Protein AF-A0A919ZVJ9-F1 (afdb_monomer_lite)

Secondary structure (DSSP, 8-state):
-EE-S-HHHHHHHHHHHHHHT--EEE----HHHHHHHHH---SS-EE---SHHHHHHHHHHHHGGGSS--SEEEEEEEEEESS--STT---BSS-HHHHHHHHHSPEEEEETTEEEEE-TT-S-EEEEETTEEEEEEE-SSTTTTHHHHHTTT-SEEEEEEEEETTHHHHHHIIIIIT-GGG-HHHHHHHHHHHSPB-S-EEEEE-

pLDDT: mean 91.32, std 4.92, range [70.81, 97.88]

Sequence (206 aa):
MISAGPYAVNKTIAKVAADTGIGYFDLTEDVATTEYVKTLKSTSALIPQCGLAQGDQYMRSTLMKEFDEVDEVLMRVGALPKYTTNEMSYYLSWSTNGLINEYCNPADVIYEGEKAKVMPLEGMEKLIIEGKSYEAFNTSGGCATMCDTYEGKVQNLTYKTSSLSWSSGSHEFLFNDLHLKKNREVLENLFDKEVPRTMNDVVIFL

Radius of gyration: 17.56 Å; chains: 1; bounding box: 48×35×51 Å

Foldseek 3Di:
DEDEDALVCLLVVLQVCQVVQHEYEYQDLDLVSVVSSVVGHHVYHHYYNCHDLSVVLVVQVVVCVVDPAAAEAEKEKEWAAPDDDDLLNDFDADAQLSVLQFQLDWAWKAAQLAIDTDHHLPPWDWDADPNFIKIWTATHSSNRCVNVVCRNRYNIYGYTYIYHPSNSVVSCCVCPVVVCSVVSVVSNVCNVVPGHHDPRIDMDID

Structure (mmCIF, N/CA/C/O backbone):
data_AF-A0A919ZVJ9-F1
#
_entry.id   AF-A0A919ZVJ9-F1
#
loop_
_atom_site.group_PDB
_atom_site.id
_atom_site.type_symbol
_atom_site.label_atom_id
_atom_site.label_alt_id
_atom_site.label_comp_id
_atom_site.label_asym_id
_atom_site.label_entity_id
_atom_site.label_seq_id
_atom_site.pdbx_PDB_ins_code
_atom_site.Cartn_x
_atom_site.Cartn_y
_atom_site.Cartn_z
_atom_site.occupancy
_atom_site.B_iso_or_equiv
_atom_site.auth_seq_id
_atom_site.auth_comp_id
_atom_site.auth_asym_id
_atom_site.auth_atom_id
_atom_site.pdbx_PDB_model_num
ATOM 1 N N . MET A 1 1 ? -5.415 17.481 14.527 1.00 89.19 1 MET A N 1
ATOM 2 C CA . MET A 1 1 ? -3.965 17.365 14.291 1.00 89.19 1 MET A CA 1
ATOM 3 C C . MET A 1 1 ? -3.771 16.490 13.072 1.00 89.19 1 MET A C 1
ATOM 5 O O . MET A 1 1 ? -4.371 15.426 13.028 1.00 89.19 1 MET A O 1
ATOM 9 N N . ILE A 1 2 ? -3.011 16.962 12.085 1.00 92.19 2 ILE A N 1
ATOM 10 C CA . ILE A 1 2 ? -2.705 16.204 10.867 1.00 92.19 2 ILE A CA 1
ATOM 11 C C . ILE A 1 2 ? -1.206 15.906 10.889 1.00 92.19 2 ILE A C 1
ATOM 13 O O . ILE A 1 2 ? -0.412 16.844 10.962 1.00 92.19 2 ILE A O 1
ATOM 17 N N . SER A 1 3 ? -0.828 14.628 10.863 1.00 91.81 3 SER A N 1
ATOM 18 C CA . SER A 1 3 ? 0.566 14.196 10.767 1.00 91.81 3 SER A CA 1
ATOM 19 C C . SER A 1 3 ? 0.897 13.794 9.334 1.00 91.81 3 SER A C 1
ATOM 21 O O . SER A 1 3 ? 0.452 12.755 8.850 1.00 91.81 3 SER A O 1
ATOM 23 N N . ALA A 1 4 ? 1.689 14.628 8.664 1.00 90.00 4 ALA A N 1
ATOM 24 C CA . ALA A 1 4 ? 2.209 14.385 7.315 1.00 90.00 4 ALA A CA 1
ATOM 25 C C . ALA A 1 4 ? 3.745 14.231 7.305 1.00 90.00 4 ALA A C 1
ATOM 27 O O . ALA A 1 4 ? 4.392 14.434 6.282 1.00 90.00 4 ALA A O 1
ATOM 28 N N . GLY A 1 5 ? 4.338 13.947 8.471 1.00 85.31 5 GLY A N 1
ATOM 29 C CA . GLY A 1 5 ? 5.759 13.621 8.598 1.00 85.31 5 GLY A CA 1
ATOM 30 C C . GLY A 1 5 ? 6.032 12.125 8.388 1.00 85.31 5 GLY A C 1
ATOM 31 O O . GLY A 1 5 ? 5.099 11.357 8.160 1.00 85.31 5 GLY A O 1
ATOM 32 N N . PRO A 1 6 ? 7.300 11.688 8.502 1.00 82.12 6 PRO A N 1
ATOM 33 C CA . PRO A 1 6 ? 7.655 10.270 8.443 1.00 82.12 6 PRO A CA 1
ATOM 34 C C . PRO A 1 6 ? 6.895 9.441 9.490 1.00 82.12 6 PRO A C 1
ATOM 36 O O . PRO A 1 6 ? 6.783 9.860 10.643 1.00 82.12 6 PRO A O 1
ATOM 39 N N . TYR A 1 7 ? 6.446 8.234 9.136 1.00 82.88 7 TYR A N 1
ATOM 40 C CA . TYR A 1 7 ? 5.653 7.370 10.030 1.00 82.88 7 TYR A CA 1
ATOM 41 C C . TYR A 1 7 ? 6.309 7.124 11.404 1.00 82.88 7 TYR A C 1
ATOM 43 O O . TYR A 1 7 ? 5.614 6.972 12.407 1.00 82.88 7 TYR A O 1
ATOM 51 N N . ALA A 1 8 ? 7.644 7.170 11.495 1.00 85.38 8 ALA A N 1
ATOM 52 C CA . ALA A 1 8 ? 8.386 7.008 12.746 1.00 85.38 8 ALA A CA 1
ATOM 53 C C . ALA A 1 8 ? 7.967 7.992 13.859 1.00 85.38 8 ALA A C 1
ATOM 55 O O . ALA A 1 8 ? 8.059 7.654 15.040 1.00 85.38 8 ALA A O 1
ATOM 56 N N . VAL A 1 9 ? 7.485 9.194 13.513 1.00 90.88 9 VAL A N 1
ATOM 57 C CA . VAL A 1 9 ? 7.031 10.181 14.510 1.00 90.88 9 VAL A CA 1
ATOM 58 C C . VAL A 1 9 ? 5.545 10.057 14.854 1.00 90.88 9 VAL A C 1
ATOM 60 O O . VAL A 1 9 ? 5.099 10.606 15.866 1.00 90.88 9 VAL A O 1
ATOM 63 N N . ASN A 1 10 ? 4.770 9.310 14.064 1.00 93.31 10 ASN A N 1
ATOM 64 C CA . ASN A 1 10 ? 3.313 9.291 14.165 1.00 93.31 10 ASN A CA 1
ATOM 65 C C . ASN A 1 10 ? 2.816 8.703 15.483 1.00 93.31 10 ASN A C 1
ATOM 67 O O . ASN A 1 10 ? 1.875 9.248 16.051 1.00 93.31 10 ASN A O 1
ATOM 71 N N . LYS A 1 11 ? 3.482 7.679 16.035 1.00 95.00 11 LYS A N 1
ATOM 72 C CA . LYS A 1 11 ? 3.112 7.104 17.344 1.00 95.00 11 LYS A CA 1
ATOM 73 C C . LYS A 1 11 ? 3.138 8.154 18.458 1.00 95.00 11 LYS A C 1
ATOM 75 O O . LYS A 1 11 ? 2.193 8.262 19.236 1.00 95.00 11 LYS A O 1
ATOM 80 N N . THR A 1 12 ? 4.191 8.967 18.504 1.00 95.50 12 THR A N 1
ATOM 81 C CA . THR A 1 12 ? 4.332 10.040 19.499 1.00 95.50 12 THR A CA 1
ATOM 82 C C . THR A 1 12 ? 3.243 11.094 19.327 1.00 95.50 12 THR A C 1
ATOM 84 O O . THR A 1 12 ? 2.597 11.483 20.298 1.00 95.50 12 THR A O 1
ATOM 87 N N . ILE A 1 13 ? 3.004 11.525 18.088 1.00 96.12 13 ILE A N 1
ATOM 88 C CA . ILE A 1 13 ? 2.004 12.548 17.765 1.00 96.12 13 ILE A CA 1
ATOM 89 C C . ILE A 1 13 ? 0.590 12.049 18.101 1.00 96.12 13 ILE A C 1
ATOM 91 O O . ILE A 1 13 ? -0.169 12.758 18.761 1.00 96.12 13 ILE A O 1
ATOM 95 N N . ALA A 1 14 ? 0.256 10.815 17.715 1.00 96.62 14 ALA A N 1
ATOM 96 C CA . ALA A 1 14 ? -1.030 10.188 18.003 1.00 96.62 14 ALA A CA 1
ATOM 97 C C . ALA A 1 14 ? -1.277 10.062 19.506 1.00 96.62 14 ALA A C 1
ATOM 99 O O . ALA A 1 14 ? -2.370 10.373 19.975 1.00 96.62 14 ALA A O 1
ATOM 100 N N . LYS A 1 15 ? -0.255 9.669 20.279 1.00 96.94 15 LYS A N 1
ATOM 101 C CA . LYS A 1 15 ? -0.353 9.602 21.738 1.00 96.94 15 LYS A CA 1
ATOM 102 C C . LYS A 1 15 ? -0.673 10.964 22.350 1.00 96.94 15 LYS A C 1
ATOM 104 O O . LYS A 1 15 ? -1.582 11.059 23.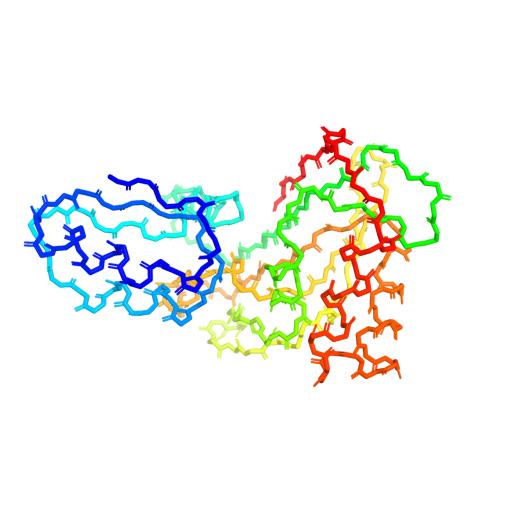167 1.00 96.94 15 LYS A O 1
ATOM 109 N N . VAL A 1 16 ? 0.038 12.015 21.944 1.00 97.06 16 VAL A N 1
ATOM 110 C CA . VAL A 1 16 ? -0.212 13.373 22.452 1.00 97.06 16 VAL A CA 1
ATOM 111 C C . VAL A 1 16 ? -1.616 13.845 22.076 1.00 97.06 16 VAL A C 1
ATOM 113 O O . VAL A 1 16 ? -2.320 14.402 22.916 1.00 97.06 16 VAL A O 1
ATOM 116 N N . ALA A 1 17 ? -2.055 13.596 20.840 1.00 97.25 17 ALA A N 1
ATOM 117 C CA . ALA A 1 17 ? -3.408 13.928 20.402 1.00 97.25 17 ALA A CA 1
ATOM 118 C C . ALA A 1 17 ? -4.468 13.184 21.234 1.00 97.25 17 ALA A C 1
ATOM 120 O O . ALA A 1 17 ? -5.420 13.802 21.712 1.00 97.25 17 ALA A O 1
ATOM 121 N N . ALA A 1 18 ? -4.254 11.891 21.491 1.0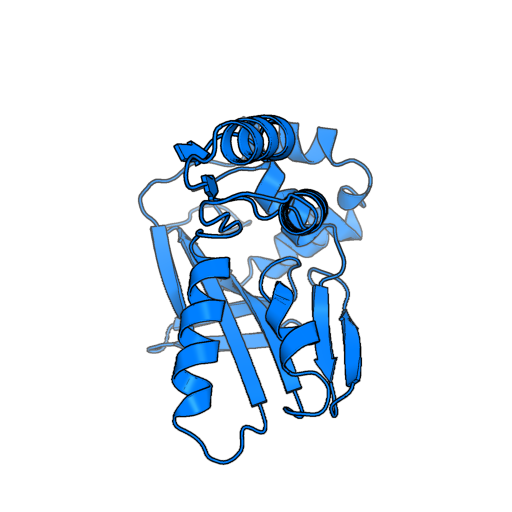0 97.44 18 ALA A N 1
ATOM 122 C CA . ALA A 1 18 ? -5.139 11.073 22.308 1.00 97.44 18 ALA A CA 1
ATOM 123 C C . ALA A 1 18 ? -5.252 11.600 23.746 1.00 97.44 18 ALA A C 1
ATOM 125 O O . ALA A 1 18 ? -6.367 11.847 24.209 1.00 97.44 18 ALA A O 1
ATOM 126 N N . ASP A 1 19 ? -4.105 11.834 24.397 1.00 97.50 19 ASP A N 1
ATOM 127 C CA . ASP A 1 19 ? -3.995 12.306 25.784 1.00 97.50 19 ASP A CA 1
ATOM 128 C C . ASP A 1 19 ? -4.603 13.711 25.970 1.00 97.50 19 ASP A C 1
ATOM 130 O O . ASP A 1 19 ? -5.120 14.034 27.038 1.00 97.50 19 ASP A O 1
ATOM 134 N N . THR A 1 20 ? -4.563 14.550 24.930 1.00 97.38 20 THR A N 1
ATOM 135 C CA . THR A 1 20 ? -5.115 15.919 24.946 1.00 97.38 20 THR A CA 1
ATOM 136 C C . THR A 1 20 ? -6.544 16.016 24.412 1.00 97.38 20 THR A C 1
ATOM 138 O O . THR A 1 20 ? -7.122 17.103 24.407 1.00 97.38 20 THR A O 1
ATOM 141 N N . GLY A 1 21 ? -7.135 14.902 23.967 1.00 96.38 21 GLY A N 1
ATOM 142 C CA . GLY A 1 21 ? -8.483 14.879 23.400 1.00 96.38 21 GLY A CA 1
ATOM 143 C C . GLY A 1 21 ? -8.604 15.641 22.077 1.00 96.38 21 GLY A C 1
ATOM 144 O O . GLY A 1 21 ? -9.682 16.131 21.751 1.00 96.38 21 GLY A O 1
ATOM 145 N N . ILE A 1 22 ? -7.522 15.764 21.306 1.00 97.06 22 ILE A N 1
ATOM 146 C CA . ILE A 1 22 ? -7.505 16.411 19.989 1.00 97.06 22 ILE A CA 1
ATOM 147 C C . ILE A 1 22 ? -7.677 15.341 18.907 1.00 97.06 22 ILE A C 1
ATOM 149 O O . ILE A 1 22 ? -7.008 14.313 18.934 1.00 97.06 22 ILE A O 1
ATOM 153 N N . GLY A 1 23 ? -8.534 15.598 17.915 1.00 96.81 23 GLY A N 1
ATOM 154 C CA . GLY A 1 23 ? -8.685 14.691 16.772 1.00 96.81 23 GLY A CA 1
ATOM 155 C C . GLY A 1 23 ? -7.375 14.511 16.000 1.00 96.81 23 GLY A C 1
ATOM 156 O O . GLY A 1 23 ? -6.648 15.484 15.780 1.00 96.81 23 GLY A O 1
ATOM 157 N N . TYR A 1 24 ? -7.074 13.290 15.572 1.00 96.25 24 TYR A N 1
ATOM 158 C CA . TYR A 1 24 ? -5.832 12.913 14.898 1.00 96.25 24 TYR A CA 1
ATOM 159 C C . TYR A 1 24 ? -6.115 12.305 13.531 1.00 96.25 24 TYR A C 1
ATOM 161 O O . TYR A 1 24 ? -6.977 11.441 13.407 1.00 96.25 24 TYR A O 1
ATOM 169 N N . PHE A 1 25 ? -5.352 12.745 12.538 1.00 94.38 25 PHE A N 1
ATOM 170 C CA . PHE A 1 25 ? -5.338 12.205 11.188 1.00 94.38 25 PHE A CA 1
ATOM 171 C C . PHE A 1 25 ? -3.885 12.044 10.760 1.00 94.38 25 PHE A C 1
ATOM 173 O O . PHE A 1 25 ? -3.073 12.935 11.027 1.00 94.38 25 PHE A O 1
ATOM 180 N N . ASP A 1 26 ? -3.543 10.955 10.085 1.00 91.44 26 ASP A N 1
ATOM 181 C CA . ASP A 1 26 ? -2.218 10.799 9.491 1.00 91.44 26 ASP A CA 1
ATOM 182 C C . ASP A 1 26 ? -2.263 10.174 8.102 1.00 91.44 26 ASP A C 1
ATOM 184 O O . ASP A 1 26 ? -3.299 9.699 7.643 1.00 91.44 26 ASP A O 1
ATOM 188 N N . LEU A 1 27 ? -1.121 10.221 7.425 1.00 88.25 27 LEU A N 1
ATOM 189 C CA . LEU A 1 27 ? -0.933 9.645 6.097 1.00 88.25 27 LEU A CA 1
ATOM 190 C C . LEU A 1 27 ? -0.050 8.391 6.148 1.00 88.25 27 LEU A C 1
ATOM 192 O O . LEU A 1 27 ? 0.583 8.072 5.153 1.00 88.25 27 LEU A O 1
ATOM 196 N N . THR A 1 28 ? 0.055 7.725 7.307 1.00 84.94 28 THR A N 1
ATOM 197 C CA . THR A 1 28 ? 0.985 6.597 7.465 1.00 84.94 28 THR A CA 1
ATOM 198 C C . THR A 1 28 ? 0.559 5.403 6.630 1.00 84.94 28 THR A C 1
ATOM 200 O O . THR A 1 28 ? -0.582 4.968 6.697 1.00 84.94 28 THR A O 1
ATOM 203 N N . GLU A 1 29 ? 1.503 4.796 5.930 1.00 76.75 29 GLU A N 1
ATOM 204 C CA . GLU A 1 29 ? 1.371 3.467 5.336 1.00 76.75 29 GLU A CA 1
ATOM 205 C C . GLU A 1 29 ? 1.829 2.347 6.291 1.00 76.75 29 GLU A C 1
ATOM 207 O O . GLU A 1 29 ? 1.529 1.174 6.074 1.00 76.75 29 GLU A O 1
ATOM 212 N N . ASP A 1 30 ? 2.528 2.690 7.380 1.00 82.56 30 ASP A N 1
ATOM 213 C CA . ASP A 1 30 ? 3.056 1.705 8.327 1.00 82.56 30 ASP A CA 1
ATOM 214 C C . ASP A 1 30 ? 1.957 1.009 9.154 1.00 82.56 30 ASP A C 1
ATOM 216 O O . ASP A 1 30 ? 1.219 1.625 9.936 1.00 82.56 30 ASP A O 1
ATOM 220 N N . VAL A 1 31 ? 1.904 -0.318 9.024 1.00 78.31 31 VAL A N 1
ATOM 221 C CA . VAL A 1 31 ? 0.948 -1.190 9.720 1.00 78.31 31 VAL A CA 1
ATOM 222 C C . VAL A 1 31 ? 1.169 -1.140 11.231 1.00 78.31 31 VAL A C 1
ATOM 224 O O . VAL A 1 31 ? 0.212 -1.016 11.991 1.00 78.31 31 VAL A O 1
ATOM 227 N N . ALA A 1 32 ? 2.422 -1.161 11.696 1.00 85.00 32 ALA A N 1
ATOM 228 C CA . ALA A 1 32 ? 2.718 -1.167 13.129 1.00 85.00 32 ALA A CA 1
ATOM 229 C C . ALA A 1 32 ? 2.318 0.146 13.822 1.00 85.00 32 ALA A C 1
ATOM 231 O O . ALA A 1 32 ? 1.985 0.161 15.011 1.00 85.00 32 ALA A O 1
ATOM 232 N N . THR A 1 33 ? 2.377 1.263 13.101 1.00 88.69 33 THR A N 1
ATOM 233 C CA . THR A 1 33 ? 1.878 2.563 13.549 1.00 88.69 33 THR A CA 1
ATOM 234 C C . THR A 1 33 ? 0.360 2.552 13.620 1.00 88.69 33 THR A C 1
ATOM 236 O O . THR A 1 33 ? -0.186 2.907 14.662 1.00 88.69 33 THR A O 1
ATOM 239 N N . THR A 1 34 ? -0.313 2.051 12.587 1.00 87.19 34 THR A N 1
ATOM 240 C CA . THR A 1 34 ? -1.777 1.922 12.562 1.00 87.19 34 THR A CA 1
ATOM 241 C C . THR A 1 34 ? -2.294 1.085 13.734 1.00 87.19 34 THR A C 1
ATOM 243 O O . THR A 1 34 ? -3.164 1.536 14.481 1.00 87.19 34 THR A O 1
ATOM 246 N N . GLU A 1 35 ? -1.707 -0.093 13.960 1.00 86.94 35 GLU A N 1
ATOM 247 C CA . GLU A 1 35 ? -2.077 -0.966 15.078 1.00 86.94 35 GLU A CA 1
ATOM 248 C C . GLU A 1 35 ? -1.845 -0.299 16.433 1.00 86.94 35 GLU A C 1
ATOM 250 O O . GLU A 1 35 ? -2.689 -0.387 17.320 1.00 86.94 35 GLU A O 1
ATOM 255 N N . TYR A 1 36 ? -0.750 0.449 16.589 1.00 93.31 36 TYR A N 1
ATOM 256 C CA . TYR A 1 36 ? -0.519 1.228 17.802 1.00 93.31 36 TYR A CA 1
ATOM 257 C C . TYR A 1 36 ? -1.611 2.281 18.029 1.00 93.31 36 TYR A C 1
ATOM 259 O O . TYR A 1 36 ? -2.159 2.352 19.129 1.00 93.31 36 TYR A O 1
ATOM 267 N N . VAL A 1 37 ? -1.958 3.073 17.007 1.00 92.75 37 VAL A N 1
ATOM 268 C CA . VAL A 1 37 ? -2.976 4.134 17.118 1.00 92.75 37 VAL A CA 1
ATOM 269 C C . VAL A 1 37 ? -4.330 3.558 17.535 1.00 92.75 37 VAL A C 1
ATOM 271 O O . VAL A 1 37 ? -4.987 4.138 18.398 1.00 92.75 37 VAL A O 1
ATOM 274 N N . LYS A 1 38 ? -4.711 2.380 17.023 1.00 90.56 38 LYS A N 1
ATOM 275 C CA . LYS A 1 38 ? -5.947 1.679 17.418 1.00 90.56 38 LYS A CA 1
ATOM 276 C C . LYS A 1 38 ? -6.007 1.317 18.907 1.00 90.56 38 LYS A C 1
ATOM 278 O O . LYS A 1 38 ? -7.098 1.199 19.456 1.00 90.56 38 LYS A O 1
ATOM 283 N N . THR A 1 39 ? -4.865 1.142 19.578 1.00 95.19 39 THR A N 1
ATOM 284 C CA . THR A 1 39 ? -4.837 0.835 21.024 1.00 95.19 39 THR A CA 1
ATOM 285 C C . THR A 1 39 ? -5.074 2.055 21.914 1.00 95.19 39 THR A C 1
ATOM 287 O O . THR A 1 39 ? -5.339 1.906 23.112 1.00 95.19 39 THR A O 1
ATOM 290 N N . LEU A 1 40 ? -4.969 3.266 21.360 1.00 96.00 40 LEU A N 1
ATOM 291 C CA . LEU A 1 40 ? -5.083 4.501 22.121 1.00 96.00 40 LEU A CA 1
ATOM 292 C C . LEU A 1 40 ? -6.544 4.809 22.451 1.00 96.00 40 LEU A C 1
ATOM 294 O O . LEU A 1 40 ? -7.438 4.704 21.615 1.00 96.00 40 LEU A O 1
ATOM 298 N N . LYS A 1 41 ? -6.781 5.251 23.686 1.00 95.44 41 LYS A N 1
ATOM 299 C CA . LYS A 1 41 ? -8.087 5.751 24.123 1.00 95.44 41 LYS A CA 1
ATOM 300 C C . LYS A 1 41 ? -8.090 7.270 24.032 1.00 95.44 41 LYS A C 1
ATOM 302 O O . LYS A 1 41 ? -7.204 7.913 24.585 1.00 95.44 41 LYS A O 1
ATOM 307 N N . SER A 1 42 ? -9.098 7.835 23.380 1.00 95.75 42 SER A N 1
ATOM 308 C CA . SER A 1 42 ? -9.304 9.281 23.313 1.00 95.75 42 SER A CA 1
ATOM 309 C C . SER A 1 42 ? -10.792 9.616 23.314 1.00 95.75 42 SER A C 1
ATOM 311 O O . SER A 1 42 ? -11.629 8.786 22.965 1.00 95.75 42 SER A O 1
ATOM 313 N N . THR A 1 43 ? -11.116 10.843 23.714 1.00 95.81 43 THR A N 1
ATOM 314 C CA . THR A 1 43 ? -12.453 11.433 23.561 1.00 95.81 43 THR A CA 1
ATOM 315 C C . THR A 1 43 ? -12.703 11.960 22.147 1.00 95.81 43 THR A C 1
ATOM 317 O O . THR A 1 43 ? -13.846 12.252 21.804 1.00 95.81 43 THR A O 1
ATOM 320 N N . SER A 1 44 ? -11.650 12.071 21.333 1.00 96.25 44 SER A N 1
ATOM 321 C CA . SER A 1 44 ? -11.702 12.516 19.942 1.00 96.25 44 SER A CA 1
ATOM 322 C C . SER A 1 44 ? -11.338 11.390 18.978 1.00 96.25 44 SER A C 1
ATOM 324 O O . SER A 1 44 ? -10.717 10.398 19.355 1.00 96.25 44 SER A O 1
ATOM 326 N N . ALA A 1 45 ? -11.715 11.554 17.709 1.00 94.75 45 ALA A N 1
ATOM 327 C CA . ALA A 1 45 ? -11.411 10.583 16.666 1.00 94.75 45 ALA A CA 1
ATOM 328 C C . ALA A 1 45 ? -9.903 10.518 16.378 1.00 94.75 45 ALA A C 1
ATOM 330 O O . ALA A 1 45 ? -9.264 11.551 16.163 1.00 94.75 45 ALA A O 1
ATOM 331 N N . LEU A 1 46 ? -9.358 9.303 16.329 1.00 94.88 46 LEU A N 1
ATOM 332 C CA . LEU A 1 46 ? -8.007 9.019 15.855 1.00 94.88 46 LEU A CA 1
ATOM 333 C C . LEU A 1 46 ? -8.140 8.175 14.590 1.00 94.88 46 LEU A C 1
ATOM 335 O O . LEU A 1 46 ? -8.526 7.011 14.659 1.00 94.88 46 LEU A O 1
ATOM 339 N N . ILE A 1 47 ? -7.883 8.785 13.439 1.00 90.62 47 ILE A N 1
ATOM 340 C CA . ILE A 1 47 ? -8.113 8.188 12.126 1.00 90.62 47 ILE A CA 1
ATOM 341 C C . ILE A 1 47 ? -6.753 8.088 11.425 1.00 90.62 47 ILE A C 1
ATOM 343 O O . ILE A 1 47 ? -6.328 9.042 10.772 1.00 90.62 47 ILE A O 1
ATOM 347 N N . PRO A 1 48 ? -6.008 6.983 11.610 1.00 88.69 48 PRO A N 1
ATOM 348 C CA . PRO A 1 48 ? -4.794 6.759 10.839 1.00 88.69 48 PRO A CA 1
ATOM 349 C C . PRO A 1 48 ? -5.142 6.485 9.368 1.00 88.69 48 PRO A C 1
ATOM 351 O O . PRO A 1 48 ? -6.308 6.260 9.033 1.00 88.69 48 PRO A O 1
ATOM 354 N N . GLN A 1 49 ? -4.130 6.442 8.499 1.00 84.69 49 GLN A N 1
ATOM 355 C CA . GLN A 1 49 ? -4.274 5.937 7.129 1.00 84.69 49 GLN A CA 1
ATOM 356 C C . GLN A 1 49 ? -5.281 6.751 6.288 1.00 84.69 49 GLN A C 1
ATOM 358 O O . GLN A 1 49 ? -6.173 6.214 5.640 1.00 84.69 49 GLN A O 1
ATOM 363 N N . CYS A 1 50 ? -5.141 8.076 6.286 1.00 86.50 50 CYS A N 1
ATOM 364 C CA . CYS A 1 50 ? -5.971 9.004 5.504 1.00 86.50 50 CYS A CA 1
ATOM 365 C C . CYS A 1 50 ? -5.348 9.389 4.146 1.00 86.50 50 CYS A C 1
ATOM 367 O O . CYS A 1 50 ? -5.682 10.436 3.588 1.00 86.50 50 CYS A O 1
ATOM 369 N N . GLY A 1 51 ? -4.395 8.594 3.648 1.00 83.06 51 GLY A N 1
ATOM 370 C CA . GLY A 1 51 ? -3.707 8.814 2.375 1.00 83.06 51 GLY A CA 1
ATOM 371 C C . GLY A 1 51 ? -4.520 8.381 1.154 1.00 83.06 51 GLY A C 1
ATOM 372 O O . GLY A 1 51 ? -5.697 8.057 1.249 1.00 83.06 51 GLY A O 1
ATOM 373 N N . LEU A 1 52 ? -3.884 8.370 -0.017 1.00 80.25 52 LEU A N 1
ATOM 374 C CA . LEU A 1 52 ? -4.521 8.044 -1.298 1.00 80.25 52 LEU A CA 1
ATOM 375 C C . LEU A 1 52 ? -4.994 6.581 -1.364 1.00 80.25 52 LEU A C 1
ATOM 377 O O . LEU A 1 52 ? -6.183 6.312 -1.508 1.00 80.25 52 LEU A O 1
ATOM 381 N N . ALA A 1 53 ? -4.050 5.646 -1.228 1.00 72.62 53 ALA A N 1
ATOM 382 C CA . ALA A 1 53 ? -4.303 4.207 -1.281 1.00 72.62 53 ALA A CA 1
ATOM 383 C C . ALA A 1 53 ? -5.194 3.741 -0.124 1.00 72.62 53 ALA A C 1
ATOM 385 O O . ALA A 1 53 ? -6.073 2.904 -0.298 1.00 72.62 53 ALA A O 1
ATOM 386 N N . GLN A 1 54 ? -5.005 4.322 1.061 1.00 70.81 54 GLN A N 1
ATOM 387 C CA . GLN A 1 54 ? -5.851 4.015 2.208 1.00 70.81 54 GLN A CA 1
ATOM 388 C C . GLN A 1 54 ? -7.231 4.689 2.111 1.00 70.81 54 GLN A C 1
ATOM 390 O O . GLN A 1 54 ? -8.225 4.134 2.567 1.00 70.81 54 GLN A O 1
ATOM 395 N N . GLY A 1 55 ? -7.319 5.837 1.436 1.00 74.62 55 GLY A N 1
ATOM 396 C CA . GLY A 1 55 ? -8.563 6.499 1.047 1.00 74.62 55 GLY A CA 1
ATOM 397 C C . GLY A 1 55 ? -9.435 5.641 0.130 1.00 74.62 55 GLY A C 1
ATOM 398 O O . GLY A 1 55 ? -10.649 5.570 0.337 1.00 74.62 55 GLY A O 1
ATOM 399 N N . ASP A 1 56 ? -8.824 4.943 -0.835 1.00 80.00 56 ASP A N 1
ATOM 400 C CA . ASP A 1 56 ? -9.532 4.030 -1.746 1.00 80.00 56 ASP A CA 1
ATOM 401 C C . ASP A 1 56 ? -10.301 2.953 -0.968 1.00 80.00 56 ASP A C 1
ATOM 403 O O . ASP A 1 56 ? -11.474 2.711 -1.239 1.00 80.00 56 ASP A O 1
ATOM 407 N N . GLN A 1 57 ? -9.721 2.404 0.103 1.00 81.06 57 GLN A N 1
ATOM 408 C CA . GLN A 1 57 ? -10.383 1.398 0.942 1.00 81.06 57 GLN A CA 1
ATOM 409 C C . GLN A 1 57 ? -11.709 1.880 1.540 1.00 81.06 57 GLN A C 1
ATOM 411 O O . GLN A 1 57 ? -12.679 1.118 1.604 1.00 81.06 57 GLN A O 1
ATOM 416 N N . TYR A 1 58 ? -11.777 3.142 1.979 1.00 81.81 58 TYR A N 1
ATOM 417 C CA . TYR A 1 58 ? -13.013 3.725 2.504 1.00 81.81 58 TYR A CA 1
ATOM 418 C C . TYR A 1 58 ? -14.060 3.894 1.403 1.00 81.81 58 TYR A C 1
ATOM 420 O O . TYR A 1 58 ? -15.245 3.641 1.645 1.00 81.81 58 TYR A O 1
ATOM 428 N N . MET A 1 59 ? -13.636 4.274 0.193 1.00 85.50 59 MET A N 1
ATOM 429 C CA . MET A 1 59 ? -14.533 4.348 -0.959 1.00 85.50 59 MET A CA 1
ATOM 430 C C . MET A 1 59 ? -15.067 2.963 -1.325 1.00 85.50 59 MET A C 1
ATOM 432 O O . MET A 1 59 ? -16.283 2.794 -1.395 1.00 85.50 59 MET A O 1
ATOM 436 N N . ARG A 1 60 ? -14.198 1.950 -1.451 1.00 89.88 60 ARG A N 1
ATOM 437 C CA . ARG A 1 60 ? -14.611 0.566 -1.743 1.00 89.88 60 ARG A CA 1
ATOM 438 C C . ARG A 1 60 ? -15.530 0.013 -0.669 1.00 89.88 60 ARG A C 1
ATOM 440 O O . ARG A 1 60 ? -16.600 -0.483 -0.988 1.00 89.88 60 ARG A O 1
ATOM 447 N N . SER A 1 61 ? -15.178 0.193 0.600 1.00 89.69 61 SER A N 1
ATOM 448 C CA . SER A 1 61 ? -16.016 -0.222 1.730 1.00 89.69 61 SER A CA 1
ATOM 449 C C . SER A 1 61 ? -17.387 0.451 1.740 1.00 89.69 61 SER A C 1
ATOM 451 O O . SER A 1 61 ? -18.349 -0.116 2.253 1.00 89.69 61 SER A O 1
ATOM 453 N N . THR A 1 62 ? -17.489 1.679 1.229 1.00 91.25 62 THR A N 1
ATOM 454 C CA . THR A 1 62 ? -18.773 2.375 1.101 1.00 91.25 62 THR A CA 1
ATOM 455 C C . THR A 1 62 ? -19.572 1.813 -0.067 1.00 91.25 62 THR A C 1
ATOM 457 O O . THR A 1 62 ? -20.730 1.461 0.128 1.00 91.25 62 THR A O 1
ATOM 460 N N . LEU A 1 63 ? -18.941 1.649 -1.231 1.00 92.12 63 LEU A N 1
ATOM 461 C CA . LEU A 1 63 ? -19.560 1.096 -2.436 1.00 92.12 63 LEU A CA 1
ATOM 462 C C . LEU A 1 63 ? -20.071 -0.335 -2.224 1.00 92.12 63 LEU A C 1
ATOM 464 O O . LEU A 1 63 ? -21.164 -0.668 -2.660 1.00 92.12 63 LEU A O 1
ATOM 468 N N . MET A 1 64 ? -19.327 -1.171 -1.495 1.00 94.19 64 MET A N 1
ATOM 469 C CA . MET A 1 64 ? -19.738 -2.542 -1.168 1.00 94.19 64 MET A CA 1
ATOM 470 C C . MET A 1 64 ? -21.094 -2.610 -0.453 1.00 94.19 64 MET A C 1
ATOM 472 O O . MET A 1 64 ? -21.792 -3.606 -0.579 1.00 94.19 64 MET A O 1
ATOM 476 N N . LYS A 1 65 ? -21.491 -1.559 0.280 1.00 93.19 65 LYS A N 1
ATOM 477 C CA . LYS A 1 65 ? -22.787 -1.505 0.981 1.00 93.19 65 LYS A CA 1
ATOM 478 C C . LYS A 1 65 ? -23.973 -1.284 0.043 1.00 93.19 65 LYS A C 1
ATOM 480 O O . LYS A 1 65 ? -25.109 -1.375 0.496 1.00 93.19 65 LYS A O 1
ATOM 485 N N . GLU A 1 66 ? -23.723 -0.948 -1.221 1.00 95.38 66 GLU A N 1
ATOM 486 C CA . GLU A 1 66 ? -24.763 -0.819 -2.246 1.00 95.38 66 GLU A CA 1
ATOM 487 C C . GLU A 1 66 ? -25.175 -2.176 -2.837 1.00 95.38 66 GLU A C 1
ATOM 489 O O . GLU A 1 66 ? -26.150 -2.244 -3.582 1.00 95.38 66 GLU A O 1
ATOM 494 N N . PHE A 1 67 ? -24.462 -3.250 -2.489 1.00 95.00 67 PHE A N 1
ATOM 495 C CA . PHE A 1 67 ? -24.727 -4.612 -2.937 1.00 95.00 67 PHE A CA 1
ATOM 496 C C . PHE A 1 67 ? -25.240 -5.473 -1.779 1.00 95.00 67 PHE A C 1
ATOM 498 O O . PHE A 1 67 ? -24.825 -5.299 -0.632 1.00 95.00 67 PHE A O 1
ATOM 505 N N . ASP A 1 68 ? -26.111 -6.435 -2.092 1.00 94.88 68 ASP A N 1
ATOM 506 C CA . ASP A 1 68 ? -26.555 -7.446 -1.124 1.00 94.88 68 ASP A CA 1
ATOM 507 C C . ASP A 1 68 ? -25.421 -8.431 -0.783 1.00 94.88 68 ASP A C 1
ATOM 509 O O . ASP A 1 68 ? -25.260 -8.832 0.370 1.00 94.88 68 ASP A O 1
ATOM 513 N N . GLU A 1 69 ? -24.614 -8.787 -1.787 1.00 93.94 69 GLU A N 1
ATOM 514 C CA . GLU A 1 69 ? -23.454 -9.674 -1.690 1.00 93.94 69 GLU A CA 1
ATOM 515 C C . GLU A 1 69 ? -22.349 -9.186 -2.638 1.00 93.94 69 GLU A C 1
ATOM 517 O O . GLU A 1 69 ? -22.627 -8.648 -3.712 1.00 93.94 69 GLU A O 1
ATOM 522 N N . VAL A 1 70 ? -21.090 -9.350 -2.226 1.00 96.12 70 VAL A N 1
ATOM 523 C CA . VAL A 1 70 ? -19.911 -8.974 -3.013 1.00 96.12 70 VAL A CA 1
ATOM 524 C C . VAL A 1 70 ? -18.975 -10.173 -3.083 1.00 96.12 70 VAL A C 1
ATOM 526 O O . VAL A 1 70 ? -18.402 -10.568 -2.071 1.00 96.12 70 VAL A O 1
ATOM 529 N N . ASP A 1 71 ? -18.777 -10.716 -4.281 1.00 95.81 71 ASP A N 1
ATOM 530 C CA . ASP A 1 71 ? -17.845 -11.827 -4.490 1.00 95.81 71 ASP A CA 1
ATOM 531 C C . ASP A 1 71 ? -16.388 -11.354 -4.447 1.00 95.81 71 ASP A C 1
ATOM 533 O O . ASP A 1 71 ? -15.556 -11.927 -3.739 1.00 95.81 71 ASP A O 1
ATOM 537 N N . GLU A 1 72 ? -16.072 -10.283 -5.182 1.00 96.12 72 GLU A N 1
ATOM 538 C CA . GLU A 1 72 ? -14.694 -9.845 -5.396 1.00 96.12 72 GLU A CA 1
ATOM 539 C C . GLU A 1 72 ? -14.508 -8.337 -5.225 1.00 96.12 72 GLU A C 1
ATOM 541 O O . GLU A 1 72 ? -15.286 -7.518 -5.714 1.00 96.12 72 GLU A O 1
ATOM 546 N N . VAL A 1 73 ? -13.406 -7.970 -4.574 1.00 95.88 73 VAL A N 1
ATOM 547 C CA . VAL A 1 73 ? -12.934 -6.593 -4.430 1.00 95.88 73 VAL A CA 1
ATOM 548 C C . VAL A 1 73 ? -11.482 -6.537 -4.895 1.00 95.88 73 VAL A C 1
ATOM 550 O O . VAL A 1 73 ? -10.554 -6.927 -4.184 1.00 95.88 73 VAL A O 1
ATOM 553 N N . LEU A 1 74 ? -11.276 -6.058 -6.119 1.00 94.94 74 LEU A N 1
ATOM 554 C CA . LEU A 1 74 ? -9.960 -5.957 -6.746 1.00 94.94 74 LEU A CA 1
ATOM 555 C C . LEU A 1 74 ? -9.574 -4.482 -6.849 1.00 94.94 74 LEU A C 1
ATOM 557 O O . LEU A 1 74 ? -10.105 -3.765 -7.684 1.00 94.94 74 LEU A O 1
ATOM 561 N N . MET A 1 75 ? -8.656 -4.035 -5.996 1.00 94.50 75 MET A N 1
ATOM 562 C CA . MET A 1 75 ? -8.163 -2.657 -5.989 1.00 94.50 75 MET A CA 1
ATOM 563 C C . MET A 1 75 ? -6.864 -2.574 -6.783 1.00 94.50 75 MET A C 1
ATOM 565 O O . MET A 1 75 ? -5.903 -3.293 -6.476 1.00 94.50 75 MET A O 1
ATOM 569 N N . ARG A 1 76 ? -6.828 -1.720 -7.809 1.00 94.38 76 ARG A N 1
ATOM 570 C CA . ARG A 1 76 ? -5.632 -1.436 -8.613 1.00 94.38 76 ARG A CA 1
ATOM 571 C C . ARG A 1 76 ? -5.363 0.062 -8.584 1.00 94.38 76 ARG A C 1
ATOM 573 O O . ARG A 1 76 ? -6.087 0.849 -9.189 1.00 94.38 76 ARG A O 1
ATOM 580 N N . VAL A 1 77 ? -4.314 0.450 -7.862 1.00 93.12 77 VAL A N 1
ATOM 581 C CA . VAL A 1 77 ? -4.013 1.863 -7.593 1.00 93.12 77 VAL A CA 1
ATOM 582 C C . VAL A 1 77 ? -2.572 2.164 -7.958 1.00 93.12 77 VAL A C 1
ATOM 584 O O . VAL A 1 77 ? -1.674 1.404 -7.616 1.00 93.12 77 VAL A O 1
ATOM 587 N N . GLY A 1 78 ? -2.317 3.268 -8.651 1.00 91.38 78 GLY A N 1
ATOM 588 C CA . GLY A 1 78 ? -0.950 3.670 -8.980 1.00 91.38 78 GLY A CA 1
ATOM 589 C C . GLY A 1 78 ? -0.817 5.173 -9.143 1.00 91.38 78 GLY A C 1
ATOM 590 O O . GLY A 1 78 ? -1.618 5.790 -9.842 1.00 91.38 78 GLY A O 1
ATOM 591 N N . ALA A 1 79 ? 0.214 5.750 -8.525 1.00 90.88 79 ALA A N 1
ATOM 592 C CA . ALA A 1 79 ? 0.679 7.104 -8.803 1.00 90.88 79 ALA A CA 1
ATOM 593 C C . ALA A 1 79 ? 1.842 7.011 -9.796 1.00 90.88 79 ALA A C 1
ATOM 595 O O . ALA A 1 79 ? 2.925 6.533 -9.459 1.00 90.88 79 ALA A O 1
ATOM 596 N N . LEU A 1 80 ? 1.592 7.399 -11.045 1.00 91.62 80 LEU A N 1
ATOM 597 C CA . LEU A 1 80 ? 2.489 7.138 -12.165 1.00 91.62 80 LEU A CA 1
ATOM 598 C C . LEU A 1 80 ? 3.043 8.431 -12.750 1.00 91.62 80 LEU A C 1
ATOM 600 O O . LEU A 1 80 ? 2.267 9.346 -13.026 1.00 91.62 80 LEU A O 1
ATOM 604 N N . PRO A 1 81 ? 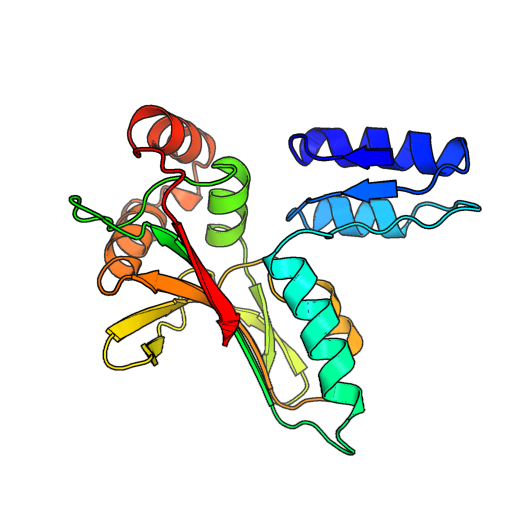4.348 8.514 -13.048 1.00 91.19 81 PRO A N 1
ATOM 605 C CA . PRO A 1 81 ? 4.876 9.627 -13.825 1.00 91.19 81 PRO A CA 1
ATOM 606 C C . PRO A 1 81 ? 4.179 9.706 -15.189 1.00 91.19 81 PRO 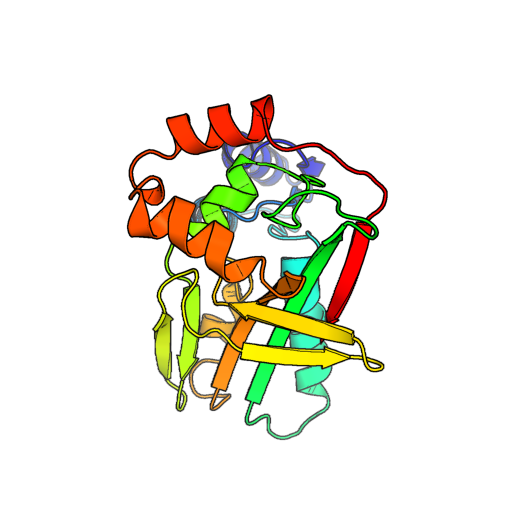A C 1
ATOM 608 O O . PRO A 1 81 ? 4.091 8.720 -15.919 1.00 91.19 81 PRO A O 1
ATOM 611 N N . LYS A 1 82 ? 3.725 10.903 -15.576 1.00 88.31 82 LYS A N 1
ATOM 612 C CA . LYS A 1 82 ? 3.102 11.120 -16.893 1.00 88.31 82 LYS A CA 1
ATOM 613 C C . LYS A 1 82 ? 4.088 10.912 -18.045 1.00 88.31 82 LYS A C 1
ATOM 615 O O . LYS A 1 82 ? 3.690 10.537 -19.146 1.00 88.31 82 LYS A O 1
ATOM 620 N N . TYR A 1 83 ? 5.364 11.188 -17.783 1.00 85.56 83 TYR A N 1
ATOM 621 C CA . TYR A 1 83 ? 6.458 11.072 -18.736 1.00 85.56 83 TYR A CA 1
ATOM 622 C C . TYR A 1 83 ? 7.649 10.405 -18.054 1.00 85.56 83 TYR A C 1
ATOM 624 O O . TYR A 1 83 ? 8.079 10.852 -16.989 1.00 85.56 83 TYR A O 1
ATOM 632 N N . THR A 1 84 ? 8.205 9.379 -18.689 1.00 86.19 84 THR A N 1
ATOM 633 C CA . THR A 1 84 ? 9.417 8.688 -18.243 1.00 86.19 84 THR A CA 1
ATOM 634 C C . THR A 1 84 ? 10.421 8.618 -19.379 1.00 86.19 84 THR A C 1
ATOM 636 O O . THR A 1 84 ? 10.055 8.606 -20.553 1.00 86.19 84 THR A O 1
ATOM 639 N N . THR A 1 85 ? 11.704 8.607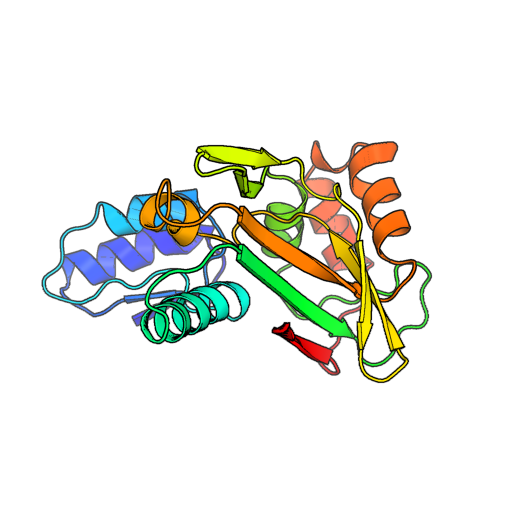 -19.030 1.00 86.25 85 THR A N 1
ATOM 640 C CA . THR A 1 85 ? 12.800 8.478 -20.003 1.00 86.25 85 THR A CA 1
ATOM 641 C C . THR A 1 85 ? 13.844 7.448 -19.575 1.00 86.25 85 THR A C 1
ATOM 643 O O . THR A 1 85 ? 14.877 7.335 -20.225 1.00 86.25 85 THR A O 1
ATOM 646 N N . ASN A 1 86 ? 13.612 6.731 -18.469 1.00 85.69 86 ASN A N 1
ATOM 647 C CA . ASN A 1 86 ? 14.509 5.710 -17.933 1.00 85.69 86 ASN A CA 1
ATOM 648 C C . ASN A 1 86 ? 13.891 4.305 -18.034 1.00 85.69 86 ASN A C 1
ATOM 650 O O . ASN A 1 86 ? 12.674 4.146 -18.140 1.00 85.69 86 ASN A O 1
ATOM 654 N N . GLU A 1 87 ? 14.745 3.287 -17.940 1.00 87.56 87 GLU A N 1
ATOM 655 C CA . GLU A 1 87 ? 14.347 1.871 -18.007 1.00 87.56 87 GLU A CA 1
ATOM 656 C C . GLU A 1 87 ? 13.394 1.470 -16.873 1.00 87.56 87 GLU A C 1
ATOM 658 O O . GLU A 1 87 ? 12.437 0.732 -17.087 1.00 87.56 87 GLU A O 1
ATOM 663 N N . MET A 1 88 ? 13.586 2.030 -15.672 1.00 89.06 88 MET A N 1
ATOM 664 C CA . MET A 1 88 ? 12.707 1.758 -14.529 1.00 89.06 88 MET A CA 1
ATOM 665 C C . MET A 1 88 ? 11.277 2.268 -14.762 1.00 89.06 88 MET A C 1
ATOM 667 O O . MET A 1 88 ? 10.337 1.772 -14.143 1.00 89.06 88 MET A O 1
ATOM 671 N N . SER A 1 89 ? 11.111 3.266 -15.640 1.00 89.56 89 SER A N 1
ATOM 672 C CA . SER A 1 89 ? 9.841 3.942 -15.916 1.00 89.56 89 SER A CA 1
ATOM 673 C C . SER A 1 89 ? 9.087 4.328 -14.643 1.00 89.56 89 SER A C 1
ATOM 675 O O . SER A 1 89 ? 7.868 4.218 -14.544 1.00 89.56 89 SER A O 1
ATOM 677 N N . TYR A 1 90 ? 9.854 4.811 -13.669 1.00 90.94 90 TYR A N 1
ATOM 678 C CA . TYR A 1 90 ? 9.389 5.228 -12.359 1.00 90.94 90 TYR A CA 1
ATOM 679 C C . TYR A 1 90 ? 10.184 6.448 -11.905 1.00 90.94 90 TYR A C 1
ATOM 681 O O . TYR A 1 90 ? 11.404 6.483 -12.084 1.00 90.94 90 TYR A O 1
ATOM 689 N N . TYR A 1 91 ? 9.482 7.412 -11.308 1.00 92.56 91 TYR A N 1
ATOM 690 C CA . TYR A 1 91 ? 10.028 8.598 -10.649 1.00 92.56 91 TYR A CA 1
ATOM 691 C C . TYR A 1 91 ? 9.375 8.748 -9.278 1.00 92.56 91 TYR A C 1
ATOM 693 O O . TYR A 1 91 ? 8.203 8.423 -9.100 1.00 92.56 91 TYR A O 1
ATOM 701 N N . LEU A 1 92 ? 10.123 9.285 -8.320 1.00 91.75 92 LEU A N 1
ATOM 702 C CA . LEU A 1 92 ? 9.635 9.528 -6.968 1.00 91.75 92 LEU A CA 1
ATOM 703 C C . LEU A 1 92 ? 8.668 10.724 -6.948 1.00 91.75 92 LEU A C 1
ATOM 705 O O . LEU A 1 92 ? 9.065 11.852 -7.245 1.00 91.75 92 LEU A O 1
ATOM 709 N N . SER A 1 93 ? 7.415 10.495 -6.554 1.00 89.19 93 SER A N 1
ATOM 710 C CA . SER A 1 93 ? 6.440 11.560 -6.243 1.00 89.19 93 SER A CA 1
ATOM 711 C C . SER A 1 93 ? 6.107 11.658 -4.748 1.00 89.19 93 SER A C 1
ATOM 713 O O . SER A 1 93 ? 5.521 12.642 -4.303 1.00 89.19 93 SER A O 1
ATOM 715 N N . TRP A 1 94 ? 6.525 10.672 -3.949 1.00 88.06 94 TRP A N 1
ATOM 716 C CA . TRP A 1 94 ? 6.231 10.572 -2.519 1.00 88.06 94 TRP A CA 1
ATOM 717 C C . TRP A 1 94 ? 7.395 9.919 -1.746 1.00 88.06 94 TRP A C 1
ATOM 719 O O . TRP A 1 94 ? 8.513 9.832 -2.254 1.00 88.06 94 TRP A O 1
ATOM 729 N N . SER A 1 95 ? 7.167 9.547 -0.483 1.00 88.94 95 SER A N 1
ATOM 730 C CA . SER A 1 95 ? 8.195 9.051 0.445 1.00 88.94 95 SER A CA 1
ATOM 731 C C . SER A 1 95 ? 8.899 7.783 -0.055 1.00 88.94 95 SER A C 1
ATOM 733 O O . SER A 1 95 ? 8.272 6.738 -0.215 1.00 88.94 95 SER A O 1
ATOM 735 N N . THR A 1 96 ? 10.225 7.846 -0.204 1.00 91.75 96 THR A N 1
ATOM 736 C CA . THR A 1 96 ? 11.074 6.698 -0.566 1.00 91.75 96 THR A CA 1
ATOM 737 C C . THR A 1 96 ? 10.971 5.561 0.444 1.00 91.75 96 THR A C 1
ATOM 739 O O . THR A 1 96 ? 10.849 4.398 0.063 1.00 91.75 96 THR A O 1
ATOM 742 N N . ASN A 1 97 ? 10.979 5.887 1.739 1.00 89.56 97 ASN A N 1
ATOM 743 C CA . ASN A 1 97 ? 10.869 4.871 2.779 1.00 89.56 97 ASN A CA 1
ATOM 744 C C . ASN A 1 97 ? 9.506 4.157 2.716 1.00 89.56 97 ASN A C 1
ATOM 746 O O . ASN A 1 97 ? 9.451 2.931 2.798 1.00 89.56 97 ASN A O 1
ATOM 750 N N . GLY A 1 98 ? 8.431 4.910 2.467 1.00 88.00 98 GLY A N 1
ATOM 751 C CA . GLY A 1 98 ? 7.093 4.348 2.304 1.00 88.00 98 GLY A CA 1
ATOM 752 C C . GLY A 1 98 ? 6.995 3.391 1.123 1.00 88.00 98 GLY A C 1
ATOM 753 O O . GLY A 1 98 ? 6.538 2.261 1.282 1.00 88.00 98 GLY A O 1
ATOM 754 N N . LEU A 1 99 ? 7.534 3.794 -0.031 1.00 91.00 99 LEU A N 1
ATOM 755 C CA . LEU A 1 99 ? 7.611 2.953 -1.227 1.00 91.00 99 LEU A CA 1
ATOM 756 C C . LEU A 1 99 ? 8.338 1.632 -0.942 1.00 91.00 99 LEU A C 1
ATOM 758 O O . LEU A 1 99 ? 7.853 0.546 -1.254 1.00 91.00 99 LEU A O 1
ATOM 762 N N . ILE A 1 100 ? 9.513 1.714 -0.315 1.00 92.31 100 ILE A N 1
ATOM 763 C CA . ILE A 1 100 ? 10.312 0.533 0.022 1.00 92.31 100 ILE A CA 1
ATOM 764 C C . ILE A 1 100 ? 9.571 -0.348 1.029 1.00 92.31 100 ILE A C 1
ATOM 766 O O . ILE A 1 100 ? 9.620 -1.575 0.920 1.00 92.31 100 ILE A O 1
ATOM 770 N N . ASN A 1 101 ? 8.857 0.248 1.985 1.00 89.31 101 ASN A N 1
ATOM 771 C CA . ASN A 1 101 ? 8.041 -0.490 2.935 1.00 89.31 101 ASN A CA 1
ATOM 772 C C . ASN A 1 101 ? 6.921 -1.277 2.233 1.00 89.31 101 ASN A C 1
ATOM 774 O O . ASN A 1 101 ? 6.736 -2.457 2.533 1.00 89.31 101 ASN A O 1
ATOM 778 N N . GLU A 1 102 ? 6.238 -0.682 1.254 1.00 89.81 102 GLU A N 1
ATOM 779 C CA . GLU A 1 102 ? 5.208 -1.373 0.471 1.00 89.81 102 GLU A CA 1
ATOM 780 C C . GLU A 1 102 ? 5.768 -2.598 -0.266 1.00 89.81 102 GLU A C 1
ATOM 782 O O . GLU A 1 102 ? 5.136 -3.658 -0.269 1.00 89.81 102 GLU A O 1
ATOM 787 N N . TYR A 1 103 ? 6.971 -2.465 -0.837 1.00 92.94 103 TYR A N 1
ATOM 788 C CA . TYR A 1 103 ? 7.582 -3.452 -1.737 1.00 92.94 103 TYR A CA 1
ATOM 789 C C . TYR A 1 103 ? 8.367 -4.543 -0.994 1.00 92.94 103 TYR A C 1
ATOM 791 O O . TYR A 1 103 ? 8.724 -5.566 -1.576 1.00 92.94 103 TYR A O 1
ATOM 799 N N . CYS A 1 104 ? 8.663 -4.345 0.293 1.00 92.44 104 CYS A N 1
ATOM 800 C CA . CYS A 1 104 ? 9.471 -5.282 1.077 1.00 92.44 104 CYS A CA 1
ATOM 801 C C . CYS A 1 104 ? 8.668 -6.147 2.053 1.00 92.44 104 CYS A C 1
ATOM 803 O O . CYS A 1 104 ? 9.238 -7.090 2.607 1.00 92.44 104 CYS A O 1
ATOM 805 N N . ASN A 1 105 ? 7.395 -5.840 2.307 1.00 91.50 105 ASN A N 1
ATOM 806 C CA . ASN A 1 105 ? 6.572 -6.594 3.252 1.00 91.50 105 ASN A CA 1
ATOM 807 C C . ASN A 1 105 ? 5.490 -7.416 2.532 1.00 91.50 105 ASN A C 1
ATOM 809 O O . ASN A 1 105 ? 4.995 -6.986 1.492 1.00 91.50 105 ASN A O 1
ATOM 813 N N . PRO A 1 106 ? 5.086 -8.574 3.086 1.00 93.19 106 PRO A N 1
ATOM 814 C CA . PRO A 1 106 ? 3.924 -9.309 2.597 1.00 93.19 106 PRO A CA 1
ATOM 815 C C . PRO A 1 106 ? 2.646 -8.466 2.645 1.00 93.19 106 PRO A C 1
ATOM 817 O O . PRO A 1 106 ? 2.440 -7.701 3.590 1.00 93.19 106 PRO A O 1
ATOM 820 N N . ALA A 1 107 ? 1.777 -8.650 1.656 1.00 93.12 107 ALA A N 1
ATOM 821 C CA . ALA A 1 107 ? 0.475 -8.000 1.582 1.00 93.12 107 ALA A CA 1
ATOM 822 C C . ALA A 1 107 ? -0.628 -8.925 2.108 1.00 93.12 107 ALA A C 1
ATOM 824 O O . ALA A 1 107 ? -0.602 -10.129 1.849 1.00 93.12 107 ALA A O 1
ATOM 825 N N . ASP A 1 108 ? -1.587 -8.364 2.842 1.00 94.00 108 ASP A N 1
ATOM 826 C CA . ASP A 1 108 ? -2.789 -9.074 3.283 1.00 94.00 108 ASP A CA 1
ATOM 827 C C . ASP A 1 108 ? -3.812 -9.153 2.149 1.00 94.00 108 ASP A C 1
ATOM 829 O O . ASP A 1 108 ? -4.064 -8.164 1.460 1.00 94.00 108 ASP A O 1
ATOM 833 N N . VAL A 1 109 ? -4.427 -10.321 1.983 1.00 96.69 109 VAL A N 1
ATOM 834 C CA . VAL A 1 109 ? -5.488 -10.578 0.999 1.00 96.69 109 VAL A CA 1
ATOM 835 C C . VAL A 1 109 ? -6.585 -11.440 1.617 1.00 96.69 109 VAL A C 1
ATOM 837 O O . VAL A 1 109 ? -6.360 -12.092 2.637 1.00 96.69 109 VAL A O 1
ATOM 840 N N . ILE A 1 110 ? -7.748 -11.474 0.972 1.00 97.88 110 ILE A N 1
ATOM 841 C CA . ILE A 1 110 ? -8.728 -12.551 1.143 1.00 97.88 110 ILE A CA 1
ATOM 842 C C . ILE A 1 110 ? -8.704 -13.388 -0.133 1.00 97.88 110 ILE A C 1
ATOM 844 O O . ILE A 1 110 ? -8.752 -12.824 -1.229 1.00 97.88 110 ILE A O 1
ATOM 848 N N . TYR A 1 111 ? -8.605 -14.704 0.015 1.00 96.75 111 TYR A N 1
ATOM 849 C CA . TYR A 1 111 ? -8.680 -15.667 -1.077 1.00 96.75 111 TYR A CA 1
ATOM 850 C C . TYR A 1 111 ? -9.600 -16.815 -0.663 1.00 96.75 111 TYR A C 1
ATOM 852 O O . TYR A 1 111 ? -9.396 -17.409 0.394 1.00 96.75 111 TYR A O 1
ATOM 860 N N . GLU A 1 112 ? -10.622 -17.095 -1.473 1.00 96.62 112 GLU A N 1
ATOM 861 C CA . GLU A 1 112 ? -11.675 -18.082 -1.171 1.00 96.62 112 GLU A CA 1
ATOM 862 C C . GLU A 1 112 ? -12.296 -17.901 0.233 1.00 96.62 112 GLU A C 1
ATOM 864 O O . GLU A 1 112 ? -12.564 -18.854 0.961 1.00 96.62 112 GLU A O 1
ATOM 869 N N . GLY A 1 113 ? -12.509 -16.644 0.637 1.00 96.62 113 GLY A N 1
ATOM 870 C CA . GLY A 1 113 ? -13.126 -16.284 1.916 1.00 96.62 113 GLY A CA 1
ATOM 871 C C . GLY A 1 113 ? -12.185 -16.273 3.123 1.00 96.62 113 GLY A C 1
ATOM 872 O O . GLY A 1 113 ? -12.578 -15.772 4.179 1.00 96.62 113 GLY A O 1
ATOM 873 N N . GLU A 1 114 ? -10.945 -16.745 2.978 1.00 97.19 114 GLU A N 1
ATOM 874 C CA . GLU A 1 114 ? -9.960 -16.821 4.061 1.00 97.19 114 GLU A CA 1
ATOM 875 C C . GLU A 1 114 ? -8.853 -15.773 3.914 1.00 97.19 114 GLU A C 1
ATOM 877 O O . GLU A 1 114 ? -8.397 -15.458 2.810 1.00 97.19 114 GLU A O 1
ATOM 882 N N . LYS A 1 115 ? -8.377 -15.225 5.041 1.00 96.62 115 LYS A N 1
ATOM 883 C CA . LYS A 1 115 ? -7.218 -14.329 5.018 1.00 96.62 115 LYS A CA 1
ATOM 884 C C . LYS A 1 115 ? -5.942 -15.089 4.694 1.00 96.62 115 LYS A C 1
ATOM 886 O O . LYS A 1 115 ? -5.604 -16.087 5.328 1.00 96.62 115 LYS A O 1
ATOM 891 N N . ALA A 1 116 ? -5.161 -14.518 3.791 1.00 96.00 116 ALA A N 1
ATOM 892 C CA . ALA A 1 116 ? -3.838 -15.005 3.450 1.00 96.00 116 ALA A CA 1
ATOM 893 C C . ALA A 1 116 ? -2.843 -13.849 3.321 1.00 96.00 116 ALA A C 1
ATOM 895 O O . ALA A 1 116 ? -3.204 -12.670 3.301 1.00 96.00 116 ALA A O 1
ATOM 896 N N . LYS A 1 117 ? -1.561 -14.206 3.225 1.00 95.69 117 LYS A N 1
ATOM 897 C CA . LYS A 1 117 ? -0.488 -13.273 2.887 1.00 95.69 117 LYS A CA 1
ATOM 898 C C . LYS A 1 117 ? 0.128 -13.659 1.555 1.00 95.69 117 LYS A C 1
ATOM 900 O O . LYS A 1 117 ? 0.440 -14.826 1.334 1.00 95.69 117 LYS A O 1
ATOM 905 N N . VAL A 1 118 ? 0.350 -12.664 0.708 1.00 96.00 118 VAL A N 1
ATOM 906 C CA . VAL A 1 118 ? 1.042 -12.816 -0.575 1.00 96.00 118 VAL A CA 1
ATOM 907 C C . VAL A 1 118 ? 2.340 -12.025 -0.567 1.00 96.00 118 VAL A C 1
ATOM 909 O O . VAL A 1 118 ? 2.477 -11.018 0.135 1.00 96.00 118 VAL A O 1
ATOM 912 N N . MET A 1 119 ? 3.318 -12.497 -1.331 1.00 95.00 119 MET A N 1
ATOM 913 C CA . MET A 1 119 ? 4.613 -11.835 -1.416 1.00 95.00 119 MET A CA 1
ATOM 914 C C . MET A 1 119 ? 4.499 -10.551 -2.247 1.00 95.00 119 MET A C 1
ATOM 916 O O . MET A 1 119 ? 3.746 -10.519 -3.227 1.00 95.00 119 MET A O 1
ATOM 920 N N . PRO A 1 120 ? 5.226 -9.485 -1.869 1.00 93.75 120 PRO A N 1
ATOM 921 C CA . PRO A 1 120 ? 5.248 -8.261 -2.652 1.00 93.75 120 PRO A CA 1
ATOM 922 C C . PRO A 1 120 ? 5.959 -8.493 -3.988 1.00 93.75 120 PRO A C 1
ATOM 924 O O . PRO A 1 120 ? 6.823 -9.367 -4.089 1.00 93.75 120 PRO A O 1
ATOM 927 N N . LEU A 1 121 ? 5.619 -7.685 -4.994 1.00 93.62 121 LEU A N 1
ATOM 928 C CA . LEU A 1 121 ? 6.136 -7.767 -6.370 1.00 93.62 121 LEU A CA 1
ATOM 929 C C . LEU A 1 121 ? 5.765 -9.057 -7.128 1.00 93.62 121 LEU A C 1
ATOM 931 O O . LEU A 1 121 ? 6.143 -9.210 -8.283 1.00 93.62 121 LEU A O 1
ATOM 935 N N . GLU A 1 122 ? 4.993 -9.960 -6.522 1.00 92.50 122 GLU A N 1
ATOM 936 C CA . GLU A 1 122 ? 4.429 -11.131 -7.195 1.00 92.50 122 GLU A CA 1
ATOM 937 C C . GLU A 1 122 ? 3.002 -10.865 -7.701 1.00 92.50 122 GLU A C 1
ATOM 939 O O . GLU A 1 122 ? 2.408 -9.805 -7.473 1.00 92.50 122 GLU A O 1
ATOM 944 N N . GLY A 1 123 ? 2.434 -11.852 -8.400 1.00 92.44 123 GLY A N 1
ATOM 945 C CA . GLY A 1 123 ? 1.061 -11.786 -8.896 1.00 92.44 123 GLY A CA 1
ATOM 946 C C . GLY A 1 123 ? 0.878 -10.766 -10.018 1.00 92.44 123 GLY A C 1
ATOM 947 O O . GLY A 1 123 ? -0.180 -10.138 -10.088 1.00 92.44 123 GLY A O 1
ATOM 948 N N . MET A 1 124 ? 1.901 -10.589 -10.863 1.00 94.12 124 MET A N 1
ATOM 949 C CA . MET A 1 124 ? 1.876 -9.633 -11.968 1.00 94.12 124 MET A CA 1
ATOM 950 C C . MET A 1 124 ? 0.651 -9.849 -12.860 1.00 94.12 124 MET A C 1
ATOM 952 O O . MET A 1 124 ? 0.355 -10.956 -13.312 1.00 94.12 124 MET A O 1
ATOM 956 N N . GLU A 1 125 ? -0.057 -8.758 -13.099 1.00 94.25 125 GLU A N 1
ATOM 957 C CA . GLU A 1 125 ? -1.267 -8.682 -13.897 1.00 94.25 125 GLU A CA 1
ATOM 958 C C . GLU A 1 125 ? -1.097 -7.594 -14.954 1.00 94.25 125 GLU A C 1
ATOM 960 O O . GLU A 1 125 ? -0.587 -6.514 -14.660 1.00 94.25 125 GLU A O 1
ATOM 965 N N . LYS A 1 126 ? -1.537 -7.863 -16.184 1.00 94.38 126 LYS A N 1
ATOM 966 C CA . LYS A 1 126 ? -1.551 -6.862 -17.255 1.00 94.38 126 LYS A CA 1
ATOM 967 C C . LYS A 1 126 ? -2.914 -6.193 -17.306 1.00 94.38 126 LYS A C 1
ATOM 969 O O . LYS A 1 126 ? -3.928 -6.877 -17.413 1.00 94.38 126 LYS A O 1
ATOM 974 N N . LEU A 1 127 ? -2.919 -4.868 -17.302 1.00 92.88 127 LEU A N 1
ATOM 975 C CA . LEU A 1 127 ? -4.119 -4.042 -17.374 1.00 92.88 127 LEU A CA 1
ATOM 976 C C . LEU A 1 127 ? -4.092 -3.221 -18.664 1.00 92.88 127 LEU A C 1
ATOM 978 O O . LEU A 1 127 ? -3.042 -2.721 -19.067 1.00 92.88 127 LEU A O 1
ATOM 982 N N . ILE A 1 128 ? -5.247 -3.059 -19.308 1.00 92.81 128 ILE A N 1
ATOM 983 C CA . ILE A 1 128 ? -5.405 -2.163 -20.457 1.00 92.81 128 ILE A CA 1
ATOM 984 C C . ILE A 1 128 ? -6.497 -1.157 -20.124 1.00 92.81 128 ILE A C 1
ATOM 986 O O . ILE A 1 128 ? -7.654 -1.529 -19.949 1.00 92.81 128 ILE A O 1
ATOM 990 N N . ILE A 1 129 ? -6.129 0.119 -20.061 1.00 90.88 129 ILE A N 1
ATOM 991 C CA . ILE A 1 129 ? -7.028 1.214 -19.692 1.00 90.88 129 ILE A CA 1
ATOM 992 C C . ILE A 1 129 ? -6.979 2.234 -20.816 1.00 90.88 129 ILE A C 1
ATOM 994 O O . ILE A 1 129 ? -5.913 2.766 -21.123 1.00 90.88 129 ILE A O 1
ATOM 998 N N . GLU A 1 130 ? -8.114 2.462 -21.478 1.00 90.50 130 GLU A N 1
ATOM 999 C CA . GLU A 1 130 ? -8.213 3.387 -22.620 1.00 90.50 130 GLU A CA 1
ATOM 1000 C C . GLU A 1 130 ? -7.142 3.132 -23.705 1.00 90.50 130 GLU A C 1
ATOM 1002 O O . GLU A 1 130 ? -6.572 4.052 -24.289 1.00 90.50 130 GLU A O 1
ATOM 1007 N N . GLY A 1 131 ? -6.825 1.856 -23.954 1.00 90.69 131 GLY A N 1
ATOM 1008 C CA . GLY A 1 131 ? -5.818 1.442 -24.938 1.00 90.69 131 GLY A CA 1
ATOM 1009 C C . GLY A 1 131 ? -4.359 1.600 -24.491 1.00 90.69 131 GLY A C 1
ATOM 1010 O O . GLY A 1 131 ? -3.459 1.328 -25.283 1.00 90.69 131 GLY A O 1
ATOM 1011 N N . LYS A 1 132 ? -4.101 2.007 -23.243 1.00 90.31 132 LYS A N 1
ATOM 1012 C CA . LYS A 1 132 ? -2.760 2.046 -22.642 1.00 90.31 132 LYS A CA 1
ATOM 1013 C C . LYS A 1 132 ? -2.525 0.820 -21.771 1.00 90.31 132 LYS A C 1
ATOM 1015 O O . LYS A 1 132 ? -3.408 0.426 -21.013 1.00 90.31 132 LYS A O 1
ATOM 1020 N N . SER A 1 133 ? -1.326 0.255 -21.864 1.00 91.62 133 SER A N 1
ATOM 1021 C CA . SER A 1 133 ? -0.924 -0.923 -21.095 1.00 91.62 133 SER A CA 1
ATOM 1022 C C . SER A 1 133 ? -0.271 -0.538 -19.770 1.00 91.62 133 SER A C 1
ATOM 1024 O O . SER A 1 133 ? 0.639 0.296 -19.728 1.00 91.62 133 SER A O 1
ATOM 1026 N N . TYR A 1 134 ? -0.681 -1.221 -18.711 1.00 93.75 134 TYR A N 1
ATOM 1027 C CA . TYR A 1 134 ? -0.141 -1.111 -17.362 1.00 93.75 134 TYR A CA 1
ATOM 1028 C C . TYR A 1 134 ? 0.130 -2.505 -16.799 1.00 93.75 134 TYR A C 1
ATOM 1030 O O . TYR A 1 134 ? -0.385 -3.510 -17.296 1.00 93.75 134 TYR A O 1
ATOM 1038 N N . GLU A 1 135 ? 0.925 -2.550 -15.742 1.00 94.88 135 GLU A N 1
ATOM 1039 C CA . GLU A 1 135 ? 1.174 -3.753 -14.952 1.00 94.88 135 GLU A CA 1
ATOM 1040 C C . GLU A 1 135 ? 0.704 -3.501 -13.524 1.00 94.88 135 GLU A C 1
ATOM 1042 O O . GLU A 1 135 ? 0.733 -2.364 -13.066 1.00 94.88 135 GLU A O 1
ATOM 1047 N N . ALA A 1 136 ? 0.260 -4.533 -12.816 1.00 95.75 136 ALA A N 1
ATOM 1048 C CA . ALA A 1 136 ? -0.052 -4.433 -11.399 1.00 95.75 136 ALA A CA 1
ATOM 1049 C C . ALA A 1 136 ? 0.496 -5.633 -10.631 1.00 95.75 136 ALA A C 1
ATOM 1051 O O . ALA A 1 136 ? 0.409 -6.766 -11.100 1.00 95.75 136 ALA A O 1
ATOM 1052 N N . PHE A 1 137 ? 1.040 -5.389 -9.444 1.00 95.62 137 PHE A N 1
ATOM 1053 C CA . PHE A 1 137 ? 1.642 -6.416 -8.593 1.00 95.62 137 PHE A CA 1
ATOM 1054 C C . PHE A 1 137 ? 1.329 -6.170 -7.118 1.00 95.62 137 PHE A C 1
ATOM 1056 O O . PHE A 1 137 ? 0.982 -5.060 -6.711 1.00 95.62 137 PHE A O 1
ATOM 1063 N N . ASN A 1 138 ? 1.440 -7.223 -6.314 1.00 95.19 138 ASN A N 1
ATOM 1064 C CA . ASN A 1 138 ? 1.099 -7.170 -4.898 1.00 95.19 138 ASN A CA 1
ATOM 1065 C C . ASN A 1 138 ? 2.003 -6.188 -4.143 1.00 95.19 138 ASN A C 1
ATOM 1067 O O . ASN A 1 138 ? 3.230 -6.226 -4.271 1.00 95.19 138 ASN A O 1
ATOM 1071 N N . THR A 1 139 ? 1.393 -5.357 -3.306 1.00 93.44 139 THR A N 1
ATOM 1072 C CA . THR A 1 139 ? 2.077 -4.408 -2.422 1.00 93.44 139 THR A CA 1
ATOM 1073 C C . THR A 1 139 ? 1.368 -4.358 -1.079 1.00 93.44 139 THR A C 1
ATOM 1075 O O . THR A 1 139 ? 0.148 -4.512 -0.985 1.00 93.44 139 THR A O 1
ATOM 1078 N N . SER A 1 140 ? 2.145 -4.222 -0.006 1.00 90.31 140 SER A N 1
ATOM 1079 C CA . SER A 1 140 ? 1.593 -4.211 1.350 1.00 90.31 140 SER A CA 1
ATOM 1080 C C . SER A 1 140 ? 0.891 -2.891 1.687 1.00 90.31 140 SER A C 1
ATOM 1082 O O . SER A 1 140 ? 1.052 -1.887 1.002 1.00 90.31 140 SER A O 1
ATOM 1084 N N . GLY A 1 141 ? 0.072 -2.894 2.742 1.00 83.75 141 GLY A N 1
ATOM 1085 C CA . GLY A 1 141 ? -0.587 -1.691 3.269 1.00 83.75 141 GLY A CA 1
ATOM 1086 C C . GLY A 1 141 ? -1.850 -1.246 2.522 1.00 83.75 141 GLY A C 1
ATOM 1087 O O . GLY A 1 141 ? -2.734 -0.653 3.139 1.00 83.75 141 GLY A O 1
ATOM 1088 N N . GLY A 1 142 ? -1.999 -1.585 1.240 1.00 84.81 142 GLY A N 1
ATOM 1089 C CA . GLY A 1 142 ? -3.118 -1.116 0.417 1.00 84.81 142 GLY A CA 1
ATOM 1090 C C . GLY A 1 142 ? -4.497 -1.704 0.748 1.00 84.81 142 GLY A C 1
ATOM 1091 O O . GLY A 1 142 ? -5.492 -1.011 0.575 1.00 84.81 142 GLY A O 1
ATOM 1092 N N . CYS A 1 143 ? -4.582 -2.919 1.303 1.00 87.12 143 CYS A N 1
ATOM 1093 C CA . CYS A 1 143 ? -5.840 -3.477 1.835 1.00 87.12 143 CYS A CA 1
ATOM 1094 C C . CYS A 1 143 ? -6.190 -2.977 3.251 1.00 87.12 143 CYS A C 1
ATOM 1096 O O . CYS A 1 143 ? -7.291 -3.245 3.729 1.00 87.12 143 CYS A O 1
ATOM 1098 N N . ALA A 1 144 ? -5.227 -2.346 3.938 1.00 81.00 144 ALA A N 1
ATOM 1099 C CA . ALA A 1 144 ? -5.173 -2.124 5.384 1.00 81.00 144 ALA A CA 1
ATOM 1100 C C . ALA A 1 144 ? -6.097 -3.018 6.229 1.00 81.00 144 ALA A C 1
ATOM 1102 O O . ALA A 1 144 ? -5.760 -4.170 6.472 1.00 81.00 144 ALA A O 1
ATOM 1103 N N . THR A 1 145 ? -7.239 -2.502 6.695 1.00 84.62 145 THR A N 1
ATOM 1104 C CA . THR A 1 145 ? -8.128 -3.224 7.631 1.00 84.62 145 THR A CA 1
ATOM 1105 C C . THR A 1 145 ? -9.296 -3.934 6.952 1.00 84.62 145 THR A C 1
ATOM 1107 O O . THR A 1 145 ? -10.108 -4.580 7.622 1.00 84.62 145 THR A O 1
ATOM 1110 N N . MET A 1 146 ? -9.398 -3.837 5.624 1.00 91.00 146 MET A N 1
ATOM 1111 C CA . MET A 1 146 ? -10.481 -4.465 4.875 1.00 91.00 146 MET A CA 1
ATOM 1112 C C . MET A 1 146 ? -10.422 -5.988 4.979 1.00 91.00 146 MET A C 1
ATOM 1114 O O . MET A 1 146 ? -11.466 -6.607 5.166 1.00 91.00 146 MET A O 1
ATOM 1118 N N . CYS A 1 147 ? -9.226 -6.586 4.944 1.00 92.69 147 CYS A N 1
ATOM 1119 C CA . CYS A 1 147 ? -9.083 -8.038 5.074 1.00 92.69 147 CYS A CA 1
ATOM 1120 C C . CYS A 1 147 ? -9.653 -8.550 6.403 1.00 92.69 147 CYS A C 1
ATOM 1122 O O . CYS A 1 147 ? -10.356 -9.550 6.413 1.00 92.69 147 CYS A O 1
ATOM 1124 N N . ASP A 1 148 ? -9.436 -7.837 7.513 1.00 91.25 148 ASP A N 1
ATOM 1125 C CA . ASP A 1 148 ? -10.029 -8.198 8.809 1.00 91.25 148 ASP A CA 1
ATOM 1126 C C . ASP A 1 148 ? -11.542 -7.957 8.858 1.00 91.25 148 ASP A C 1
ATOM 1128 O O . ASP A 1 148 ? -12.282 -8.686 9.513 1.00 91.25 148 ASP A O 1
ATOM 1132 N N . THR A 1 149 ? -12.015 -6.915 8.176 1.00 91.94 149 THR A N 1
ATOM 1133 C CA . THR A 1 149 ? -13.426 -6.507 8.207 1.00 91.94 149 THR A CA 1
ATOM 1134 C C . THR A 1 149 ? -14.319 -7.419 7.363 1.00 91.94 149 THR A C 1
ATOM 1136 O O . THR A 1 149 ? -15.491 -7.633 7.712 1.00 91.94 149 THR A O 1
ATOM 1139 N N . TYR A 1 150 ? -13.784 -7.929 6.253 1.00 94.75 150 TYR A N 1
ATOM 1140 C CA . TYR A 1 150 ? -14.524 -8.662 5.226 1.00 94.75 150 TYR A CA 1
ATOM 1141 C C . TYR A 1 150 ? -14.139 -10.141 5.105 1.00 94.75 150 TYR A C 1
ATOM 1143 O O . TYR A 1 150 ? -14.678 -10.825 4.238 1.00 94.75 150 TYR A O 1
ATOM 1151 N N . GLU A 1 151 ? -13.274 -10.658 5.981 1.00 95.44 151 GLU A N 1
ATOM 1152 C CA . GLU A 1 151 ? -13.022 -12.100 6.103 1.00 95.44 151 GLU A CA 1
ATOM 1153 C C . GLU A 1 151 ? -14.346 -12.871 6.250 1.00 95.44 151 GLU A C 1
ATOM 1155 O O . GLU A 1 151 ? -15.218 -12.491 7.039 1.00 95.44 151 GLU A O 1
ATOM 1160 N N . GLY A 1 152 ? -14.524 -13.916 5.436 1.00 94.81 152 GLY A N 1
ATOM 1161 C CA . GLY A 1 152 ? -15.759 -14.700 5.354 1.00 94.81 152 GLY A CA 1
ATOM 1162 C C . GLY A 1 152 ? -16.979 -13.979 4.759 1.00 94.81 152 GLY A C 1
ATOM 1163 O O . GLY A 1 152 ? -18.060 -14.562 4.745 1.00 94.81 152 GLY A O 1
ATOM 1164 N N . LYS A 1 153 ? -16.844 -12.727 4.294 1.00 95.25 153 LYS A N 1
ATOM 1165 C CA . LYS A 1 153 ? -17.932 -11.945 3.665 1.00 95.25 153 LYS A CA 1
ATOM 1166 C C . LYS A 1 153 ? -17.743 -11.715 2.170 1.00 95.25 153 LYS A C 1
ATOM 1168 O O . LYS A 1 153 ? -18.718 -11.424 1.492 1.00 95.25 153 LYS A O 1
ATOM 1173 N N . VAL A 1 154 ? -16.506 -11.788 1.691 1.00 97.12 154 VAL A N 1
ATOM 1174 C CA . VAL A 1 154 ? -16.148 -11.717 0.270 1.00 97.12 154 VAL A CA 1
ATOM 1175 C C . VAL A 1 154 ? -15.287 -12.922 -0.071 1.00 97.12 154 VAL A C 1
ATOM 1177 O O . VAL A 1 154 ? -14.558 -13.407 0.794 1.00 97.12 154 VAL A O 1
ATOM 1180 N N . GLN A 1 155 ? -15.347 -13.398 -1.311 1.00 97.12 155 GLN A N 1
ATOM 1181 C CA . GLN A 1 155 ? -14.518 -14.519 -1.753 1.00 97.12 155 GLN A CA 1
ATOM 1182 C C . GLN A 1 155 ? -13.082 -14.063 -1.998 1.00 97.12 155 GLN A C 1
ATOM 1184 O O . GLN A 1 155 ? -12.156 -14.682 -1.484 1.00 97.12 155 GLN A O 1
ATOM 1189 N N . ASN A 1 156 ? -12.888 -12.953 -2.716 1.00 97.31 156 ASN A N 1
ATOM 1190 C CA . ASN A 1 156 ? -11.557 -12.444 -3.039 1.00 97.31 156 ASN A CA 1
ATOM 1191 C C . ASN A 1 156 ? -11.431 -10.947 -2.734 1.00 97.31 156 ASN A C 1
ATOM 1193 O O . ASN A 1 156 ? -12.235 -10.136 -3.185 1.00 97.31 156 ASN A O 1
ATOM 1197 N N . LEU A 1 157 ? -10.378 -10.558 -2.015 1.00 97.31 157 LEU A N 1
ATOM 1198 C CA . LEU A 1 157 ? -10.033 -9.158 -1.761 1.00 97.31 157 LEU A CA 1
ATOM 1199 C C . LEU A 1 157 ? -8.537 -8.963 -1.958 1.00 97.31 157 LEU A C 1
ATOM 1201 O O . LEU A 1 157 ? -7.731 -9.515 -1.209 1.00 97.31 157 LEU A O 1
ATOM 1205 N N . THR A 1 158 ? -8.159 -8.170 -2.961 1.00 96.00 158 THR A N 1
ATOM 1206 C CA . THR A 1 158 ? -6.748 -7.922 -3.285 1.00 96.00 158 THR A CA 1
ATOM 1207 C C . THR A 1 158 ? -6.480 -6.456 -3.570 1.00 96.00 158 THR A C 1
ATOM 1209 O O . THR A 1 158 ? -7.273 -5.783 -4.227 1.00 96.00 158 THR A O 1
ATOM 1212 N N . TYR A 1 159 ? -5.306 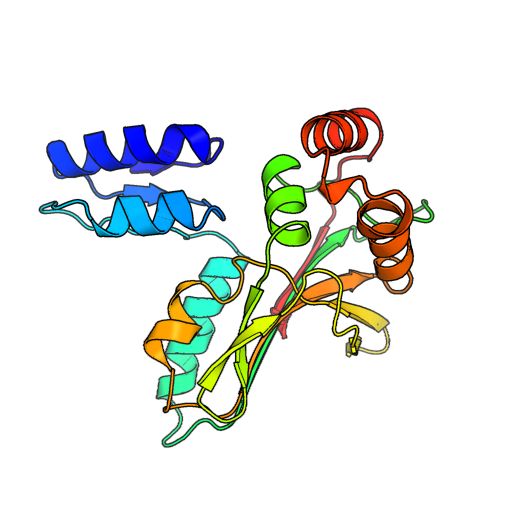-5.994 -3.153 1.00 95.00 159 TYR A N 1
ATOM 1213 C CA . TYR A 1 159 ? -4.745 -4.712 -3.547 1.00 95.00 159 TYR A CA 1
ATOM 1214 C C . TYR A 1 159 ? -3.449 -4.941 -4.318 1.00 95.00 159 TYR A C 1
ATOM 1216 O O . TYR A 1 159 ? -2.591 -5.717 -3.890 1.00 95.00 159 TYR A O 1
ATOM 1224 N N . LYS A 1 160 ? -3.300 -4.245 -5.444 1.00 95.50 160 LYS A N 1
ATOM 1225 C CA . LYS A 1 160 ? -2.054 -4.219 -6.208 1.00 95.50 160 LYS A CA 1
ATOM 1226 C C . LYS A 1 160 ? -1.701 -2.800 -6.620 1.00 95.50 160 LYS A C 1
ATOM 1228 O O . LYS A 1 160 ? -2.572 -2.039 -7.055 1.00 95.50 160 LYS A O 1
ATOM 1233 N N . THR A 1 161 ? -0.411 -2.487 -6.566 1.00 94.12 161 THR A N 1
ATOM 1234 C CA . THR A 1 161 ? 0.107 -1.237 -7.118 1.00 94.12 161 THR A CA 1
ATOM 1235 C C . THR A 1 161 ? 0.200 -1.358 -8.631 1.00 94.12 161 THR A C 1
ATOM 1237 O O . THR A 1 161 ? 0.830 -2.284 -9.138 1.00 94.12 161 THR A O 1
ATOM 1240 N N . SER A 1 162 ? -0.429 -0.426 -9.345 1.00 93.94 162 SER A N 1
ATOM 1241 C CA . SER A 1 162 ? -0.283 -0.288 -10.793 1.00 93.94 162 SER A CA 1
ATOM 1242 C C . SER A 1 162 ? 1.005 0.467 -11.119 1.00 93.94 162 SER A C 1
ATOM 1244 O O . SER A 1 162 ? 1.304 1.476 -10.484 1.00 93.94 162 SER A O 1
ATOM 1246 N N . SER A 1 163 ? 1.736 0.009 -12.128 1.00 92.56 163 SER A N 1
ATOM 1247 C CA . SER A 1 163 ? 2.933 0.621 -12.700 1.00 92.56 163 SER A CA 1
ATOM 1248 C C . SER A 1 163 ? 2.763 0.825 -14.207 1.00 92.56 163 SER A C 1
ATOM 1250 O O . SER A 1 163 ? 1.898 0.220 -14.850 1.00 92.56 163 SER A O 1
ATOM 1252 N N . LEU A 1 164 ? 3.618 1.661 -14.807 1.00 90.75 164 LEU A N 1
ATOM 1253 C CA . LEU A 1 164 ? 3.792 1.623 -16.259 1.00 90.75 164 LEU A CA 1
ATOM 1254 C C . LEU A 1 164 ? 4.241 0.214 -16.670 1.00 90.75 164 LEU A C 1
ATOM 1256 O O . LEU A 1 164 ? 4.866 -0.497 -15.877 1.00 90.75 164 LEU A O 1
ATOM 1260 N N . SER A 1 165 ? 3.907 -0.177 -17.902 1.00 83.12 165 SER A N 1
ATOM 1261 C CA . SER A 1 165 ? 4.410 -1.423 -18.501 1.00 83.12 165 SER A CA 1
ATOM 1262 C C . SER A 1 165 ? 5.937 -1.510 -18.354 1.00 83.12 165 SER A C 1
ATOM 1264 O O . SER A 1 165 ? 6.564 -0.462 -18.219 1.00 83.12 165 SER A O 1
ATOM 1266 N N . TRP A 1 166 ? 6.519 -2.719 -18.347 1.00 77.94 166 TRP A N 1
ATOM 1267 C CA . TRP A 1 166 ? 7.960 -3.030 -18.175 1.00 77.94 166 TRP A CA 1
ATOM 1268 C C . TRP A 1 166 ? 8.620 -2.560 -16.863 1.00 77.94 166 TRP A C 1
ATOM 1270 O O . TRP A 1 166 ? 9.733 -2.989 -16.543 1.00 77.94 166 TRP A O 1
ATOM 1280 N N . SER A 1 167 ? 7.948 -1.730 -16.066 1.00 85.88 167 SER A N 1
ATOM 1281 C CA . SER A 1 167 ? 8.465 -1.238 -14.793 1.00 85.88 167 SER A CA 1
ATOM 1282 C C . SER A 1 167 ? 8.565 -2.353 -13.750 1.00 85.88 167 SER A C 1
ATOM 1284 O O . SER A 1 167 ? 9.507 -2.355 -12.952 1.00 85.88 167 SER A O 1
ATOM 1286 N N . SER A 1 168 ? 7.653 -3.335 -13.757 1.00 85.81 168 SER A N 1
ATOM 1287 C CA . SER A 1 168 ? 7.647 -4.398 -12.742 1.00 85.81 168 SER A CA 1
ATOM 1288 C C . SER A 1 168 ? 8.940 -5.218 -12.764 1.00 85.81 168 SER A C 1
ATOM 1290 O O . SER A 1 168 ? 9.499 -5.497 -11.707 1.00 85.81 168 SER A O 1
ATOM 1292 N N . GLY A 1 169 ? 9.476 -5.515 -13.953 1.00 88.50 169 GLY A N 1
ATOM 1293 C CA . GLY A 1 169 ? 10.720 -6.274 -14.106 1.00 88.50 169 GLY A CA 1
ATOM 1294 C C . GLY A 1 169 ? 11.941 -5.555 -13.524 1.00 88.50 169 GLY A C 1
ATOM 1295 O O . GLY A 1 169 ? 12.803 -6.188 -12.922 1.00 88.50 169 GLY A O 1
ATOM 1296 N N . SER A 1 170 ? 11.994 -4.222 -13.624 1.00 90.88 170 SER A N 1
ATOM 1297 C CA . SER A 1 170 ? 13.071 -3.430 -13.007 1.00 90.88 170 SER A CA 1
ATOM 1298 C C . SER A 1 170 ? 13.010 -3.476 -11.478 1.00 90.88 170 SER A C 1
ATOM 1300 O O . SER A 1 170 ? 14.043 -3.570 -10.814 1.00 90.88 170 SER A O 1
ATOM 1302 N N . HIS A 1 171 ? 11.802 -3.427 -10.911 1.00 91.38 171 HIS A N 1
ATOM 1303 C CA . HIS A 1 171 ? 11.600 -3.542 -9.468 1.00 91.38 171 HIS A CA 1
ATOM 1304 C C . HIS A 1 171 ? 11.903 -4.957 -8.974 1.00 91.38 171 HIS A C 1
ATOM 1306 O O . HIS A 1 171 ? 12.593 -5.117 -7.971 1.00 91.38 171 HIS A O 1
ATOM 1312 N N . GLU A 1 172 ? 11.458 -5.984 -9.691 1.00 91.31 172 GLU A N 1
ATOM 1313 C CA . GLU A 1 172 ? 11.769 -7.374 -9.369 1.00 91.31 172 GLU A CA 1
ATOM 1314 C C . GLU A 1 172 ? 13.282 -7.619 -9.378 1.00 91.31 172 GLU A C 1
ATOM 1316 O O . GLU A 1 172 ? 13.830 -8.093 -8.382 1.00 91.31 172 GLU A O 1
ATOM 1321 N N . PHE A 1 173 ? 13.983 -7.173 -10.422 1.00 92.81 173 PHE A N 1
ATOM 1322 C CA . PHE A 1 173 ? 15.441 -7.255 -10.487 1.00 92.81 173 PHE A CA 1
ATOM 1323 C C . PHE A 1 173 ? 16.112 -6.581 -9.280 1.00 92.81 173 PHE A C 1
ATOM 1325 O O . PHE A 1 173 ? 16.970 -7.159 -8.609 1.00 92.81 173 PHE A O 1
ATOM 1332 N N . LEU A 1 174 ? 15.702 -5.354 -8.958 1.00 93.06 174 LEU A N 1
ATOM 1333 C CA . LEU A 1 174 ? 16.339 -4.572 -7.905 1.00 93.06 174 LEU A CA 1
ATOM 1334 C C . LEU A 1 174 ? 16.073 -5.139 -6.502 1.00 93.06 174 LEU A C 1
ATOM 1336 O O . LEU A 1 174 ? 16.990 -5.265 -5.690 1.00 93.06 174 LEU A O 1
ATOM 1340 N N . PHE A 1 175 ? 14.822 -5.479 -6.200 1.00 93.62 175 PHE A N 1
ATOM 1341 C CA . PHE A 1 175 ? 14.415 -5.905 -4.862 1.00 93.62 175 PHE A CA 1
ATOM 1342 C C . PHE A 1 175 ? 14.655 -7.401 -4.632 1.00 93.62 175 PHE A C 1
ATOM 1344 O O . PHE A 1 175 ? 15.107 -7.780 -3.543 1.00 93.62 175 PHE A O 1
ATOM 1351 N N . ASN A 1 176 ? 14.369 -8.245 -5.628 1.00 92.31 176 ASN A N 1
ATOM 1352 C CA . ASN A 1 176 ? 14.448 -9.699 -5.516 1.00 92.31 176 ASN A CA 1
ATOM 1353 C C . ASN A 1 176 ? 15.791 -10.242 -6.006 1.00 92.31 176 ASN A C 1
ATOM 1355 O O . ASN A 1 176 ? 16.473 -10.869 -5.193 1.00 92.31 176 ASN A O 1
ATOM 1359 N N . ASP A 1 177 ? 16.201 -9.974 -7.247 1.00 93.62 177 ASP A N 1
ATOM 1360 C CA . ASP A 1 177 ? 17.390 -10.615 -7.845 1.00 93.62 177 ASP A CA 1
ATOM 1361 C C . ASP A 1 177 ? 18.700 -10.095 -7.250 1.00 93.62 177 ASP A C 1
ATOM 1363 O O . ASP A 1 177 ? 19.605 -10.868 -6.939 1.00 93.62 177 ASP A O 1
ATOM 1367 N N . LEU A 1 178 ? 18.787 -8.785 -7.008 1.00 94.44 178 LEU A N 1
ATOM 1368 C CA . LEU A 1 178 ? 19.905 -8.182 -6.276 1.00 94.44 178 LEU A CA 1
ATOM 1369 C C . LEU A 1 178 ? 19.755 -8.299 -4.751 1.00 94.44 178 LEU A C 1
ATOM 1371 O O . LEU A 1 178 ? 20.625 -7.853 -4.003 1.00 94.44 178 LEU A O 1
ATOM 1375 N N . HIS A 1 179 ? 18.657 -8.895 -4.276 1.00 91.44 179 HIS A N 1
ATOM 1376 C CA . HIS A 1 179 ? 18.340 -9.103 -2.861 1.00 91.44 179 HIS A CA 1
ATOM 1377 C C . HIS A 1 179 ? 18.340 -7.830 -2.001 1.00 91.44 179 HIS A C 1
ATOM 1379 O O . HIS A 1 179 ? 18.435 -7.909 -0.768 1.00 91.44 179 HIS A O 1
ATOM 1385 N N . LEU A 1 180 ? 18.199 -6.653 -2.614 1.00 93.19 180 LEU A N 1
ATOM 1386 C CA . LEU A 1 180 ? 18.317 -5.389 -1.898 1.00 93.19 180 LEU A CA 1
ATOM 1387 C C . LEU A 1 180 ? 17.166 -5.149 -0.920 1.00 93.19 180 LEU A C 1
ATOM 1389 O O . LEU A 1 180 ? 17.340 -4.391 0.028 1.00 93.19 180 LEU A O 1
ATOM 1393 N N . LYS A 1 181 ? 16.036 -5.864 -1.039 1.00 91.00 181 LYS A N 1
ATOM 1394 C CA . LYS A 1 181 ? 14.950 -5.808 -0.041 1.00 91.00 181 LYS A CA 1
ATOM 1395 C C . LYS A 1 181 ? 15.395 -6.169 1.386 1.00 91.00 181 LYS A C 1
ATOM 1397 O O . LYS A 1 181 ? 14.735 -5.798 2.354 1.00 91.00 181 LYS A O 1
ATOM 1402 N N . LYS A 1 182 ? 16.521 -6.886 1.531 1.00 90.44 182 LYS A N 1
ATOM 1403 C CA . LYS A 1 182 ? 17.154 -7.204 2.826 1.00 90.44 182 LYS A CA 1
ATOM 1404 C C . LYS A 1 182 ? 18.028 -6.067 3.369 1.00 90.44 182 LYS A C 1
ATOM 1406 O O . LYS A 1 182 ? 18.404 -6.106 4.535 1.00 90.44 182 LYS A O 1
ATOM 1411 N N . ASN A 1 183 ? 18.354 -5.076 2.542 1.00 93.00 183 ASN A N 1
ATOM 1412 C CA . ASN A 1 183 ? 19.187 -3.927 2.873 1.00 93.00 183 ASN A CA 1
ATOM 1413 C C . ASN A 1 183 ? 18.453 -2.621 2.521 1.00 93.00 183 ASN A C 1
ATOM 1415 O O . ASN A 1 183 ? 18.790 -1.923 1.563 1.00 93.00 183 ASN A O 1
ATOM 1419 N N . ARG A 1 184 ? 17.410 -2.323 3.307 1.00 91.56 184 ARG A N 1
ATOM 1420 C CA . ARG A 1 184 ? 16.520 -1.175 3.078 1.00 91.56 184 ARG A CA 1
ATOM 1421 C C . ARG A 1 184 ? 17.261 0.159 3.107 1.00 91.56 184 ARG A C 1
ATOM 1423 O O . ARG A 1 184 ? 16.990 0.997 2.265 1.00 91.56 184 ARG A O 1
ATOM 1430 N N . GLU A 1 185 ? 18.255 0.318 3.978 1.00 92.50 185 GLU A N 1
ATOM 1431 C CA . GLU A 1 185 ? 19.060 1.545 4.053 1.00 92.50 185 GLU A CA 1
ATOM 1432 C C . GLU A 1 185 ? 19.814 1.829 2.744 1.00 92.50 185 GLU A C 1
ATOM 1434 O O . GLU A 1 185 ? 19.851 2.965 2.274 1.00 92.50 185 GLU A O 1
ATOM 1439 N N . VAL A 1 186 ? 20.396 0.802 2.113 1.00 94.00 186 VAL A N 1
ATOM 1440 C CA . VAL A 1 186 ? 21.056 0.970 0.809 1.00 94.00 186 VAL A CA 1
ATOM 1441 C C . VAL A 1 186 ? 20.041 1.312 -0.280 1.00 94.00 186 VAL A C 1
ATOM 1443 O O . VAL A 1 186 ? 20.326 2.184 -1.098 1.00 94.00 186 VAL A O 1
ATOM 1446 N N . LEU A 1 187 ? 18.865 0.675 -0.284 1.00 93.25 187 LEU A N 1
ATOM 1447 C CA . LEU A 1 187 ? 17.791 1.026 -1.220 1.00 93.25 187 LEU A CA 1
ATOM 1448 C C . LEU A 1 187 ? 17.326 2.467 -1.035 1.00 93.25 187 LEU A C 1
ATOM 1450 O O . LEU A 1 187 ? 17.225 3.189 -2.018 1.00 93.25 187 LEU A O 1
ATOM 1454 N N . GLU A 1 188 ? 17.075 2.890 0.202 1.00 93.31 188 GLU A N 1
ATOM 1455 C CA . GLU A 1 188 ? 16.614 4.241 0.525 1.00 93.31 188 GLU A CA 1
ATOM 1456 C C . GLU A 1 188 ? 17.615 5.280 0.020 1.00 93.31 188 GLU A C 1
ATOM 1458 O O . GLU A 1 188 ? 17.257 6.148 -0.774 1.00 93.31 188 GLU A O 1
ATOM 1463 N N . ASN A 1 189 ? 18.894 5.115 0.368 1.00 94.81 189 ASN A N 1
ATOM 1464 C CA . ASN A 1 189 ? 19.958 6.008 -0.085 1.00 94.81 189 ASN A CA 1
ATOM 1465 C C . ASN A 1 189 ? 20.115 6.019 -1.613 1.00 94.81 189 ASN A C 1
ATOM 1467 O O . ASN A 1 189 ? 20.367 7.073 -2.198 1.00 94.81 189 ASN A O 1
ATOM 1471 N N . LEU A 1 190 ? 19.984 4.861 -2.269 1.00 94.06 190 LEU A N 1
ATOM 1472 C CA . LEU A 1 190 ? 20.070 4.757 -3.725 1.00 94.06 190 LEU A CA 1
ATOM 1473 C C . LEU A 1 190 ? 18.902 5.483 -4.401 1.00 94.06 190 LEU A C 1
ATOM 1475 O O . LEU A 1 190 ? 19.127 6.272 -5.315 1.00 94.06 190 LEU A O 1
ATOM 1479 N N . PHE A 1 191 ? 17.670 5.238 -3.953 1.00 94.38 191 PHE A N 1
ATOM 1480 C CA . PHE A 1 191 ? 16.477 5.861 -4.522 1.00 94.38 191 PHE A CA 1
ATOM 1481 C C . PHE A 1 191 ? 16.484 7.372 -4.311 1.00 94.38 191 PHE A C 1
ATOM 1483 O O . PHE A 1 191 ? 16.308 8.111 -5.275 1.00 94.38 191 PHE A O 1
ATOM 1490 N N . ASP A 1 192 ? 16.752 7.839 -3.090 1.00 94.12 192 ASP A N 1
ATOM 1491 C CA . ASP A 1 192 ? 16.756 9.272 -2.786 1.00 94.12 192 ASP A CA 1
ATOM 1492 C C . ASP A 1 192 ? 17.824 10.047 -3.564 1.00 94.12 192 ASP A C 1
ATOM 1494 O O . ASP A 1 192 ? 17.632 11.227 -3.868 1.00 94.12 192 ASP A O 1
ATOM 1498 N N . LYS A 1 193 ? 18.946 9.396 -3.890 1.00 94.38 193 LYS A N 1
ATOM 1499 C CA . LYS A 1 193 ? 20.059 10.030 -4.594 1.00 94.38 193 LYS A CA 1
ATOM 1500 C C . LYS A 1 193 ? 19.946 9.935 -6.115 1.00 94.38 193 LYS A C 1
ATOM 1502 O O . LYS A 1 193 ? 20.292 10.895 -6.797 1.00 94.38 193 LYS A O 1
ATOM 1507 N N . GLU A 1 194 ? 19.509 8.790 -6.637 1.00 93.75 194 GLU A N 1
ATOM 1508 C CA . GLU A 1 194 ? 19.655 8.459 -8.060 1.00 93.75 194 GLU A CA 1
ATOM 1509 C C . GLU A 1 194 ? 18.321 8.385 -8.819 1.00 93.75 194 GLU A C 1
ATOM 1511 O O . GLU A 1 194 ? 18.316 8.521 -10.044 1.00 93.75 194 GLU A O 1
ATOM 1516 N N . VAL A 1 195 ? 17.181 8.191 -8.141 1.00 92.56 195 VAL A N 1
ATOM 1517 C CA . VAL A 1 195 ? 15.872 8.153 -8.813 1.00 92.56 195 VAL A CA 1
ATOM 1518 C C . VAL A 1 195 ? 15.311 9.575 -8.924 1.00 92.56 195 VAL A C 1
ATOM 1520 O O . VAL A 1 195 ? 15.097 10.239 -7.906 1.00 92.56 195 VAL A O 1
ATOM 1523 N N . PRO A 1 196 ? 15.026 10.073 -10.144 1.00 92.19 196 PRO A N 1
ATOM 1524 C CA . PRO A 1 196 ? 14.480 11.412 -10.318 1.00 92.19 196 PRO A CA 1
ATOM 1525 C C . PRO A 1 196 ? 13.135 11.588 -9.614 1.00 92.19 196 PRO A C 1
ATOM 1527 O O . PRO A 1 196 ? 12.315 10.670 -9.558 1.00 92.19 196 PRO A O 1
ATOM 1530 N N . ARG A 1 197 ? 12.885 12.809 -9.136 1.00 91.94 197 ARG A N 1
ATOM 1531 C CA . ARG A 1 197 ? 11.590 13.217 -8.586 1.00 91.94 197 ARG A CA 1
ATOM 1532 C C . ARG A 1 197 ? 10.721 13.883 -9.647 1.00 91.94 197 ARG A C 1
ATOM 1534 O O . ARG A 1 197 ? 11.233 14.575 -10.526 1.00 91.94 197 ARG A O 1
ATOM 1541 N N . THR A 1 198 ? 9.406 13.727 -9.539 1.00 90.19 198 THR A N 1
ATOM 1542 C CA . THR A 1 198 ? 8.442 14.423 -10.400 1.00 90.19 198 THR A CA 1
ATOM 1543 C C . THR A 1 198 ? 7.223 14.886 -9.615 1.00 90.19 198 THR A C 1
ATOM 1545 O O . THR A 1 198 ? 6.789 14.222 -8.682 1.00 90.19 198 THR A O 1
ATOM 1548 N N . MET A 1 199 ? 6.661 16.017 -10.040 1.00 89.00 199 MET A N 1
ATOM 1549 C CA . MET A 1 199 ? 5.334 16.498 -9.627 1.00 89.00 199 MET A CA 1
ATOM 1550 C C . MET A 1 199 ? 4.306 16.371 -10.765 1.00 89.00 199 MET A C 1
ATOM 1552 O O . MET A 1 199 ? 3.174 16.819 -10.636 1.00 89.00 199 MET A O 1
ATOM 1556 N N . ASN A 1 200 ? 4.725 15.838 -11.919 1.00 90.62 200 ASN A N 1
ATOM 1557 C CA . ASN A 1 200 ? 3.871 15.593 -13.077 1.00 90.62 200 ASN A CA 1
ATOM 1558 C C . ASN A 1 200 ? 3.501 14.110 -13.117 1.00 90.62 200 ASN A C 1
ATOM 1560 O O . ASN A 1 200 ? 4.005 13.354 -13.956 1.00 90.62 200 ASN A O 1
ATOM 1564 N N . ASP A 1 201 ? 2.663 13.696 -12.182 1.00 88.94 201 ASP A N 1
ATOM 1565 C CA . ASP A 1 201 ? 2.125 12.350 -12.079 1.00 88.94 201 ASP A CA 1
ATOM 1566 C C . ASP A 1 201 ? 0.627 12.302 -12.415 1.00 88.94 201 ASP A C 1
ATOM 1568 O O . ASP A 1 201 ? -0.059 13.313 -12.580 1.00 88.94 201 ASP A O 1
ATOM 1572 N N . VAL A 1 202 ? 0.145 11.087 -12.637 1.00 90.31 202 VAL A N 1
ATOM 1573 C CA . VAL A 1 202 ? -1.254 10.750 -12.873 1.00 90.31 202 VAL A CA 1
ATOM 1574 C C . VAL A 1 202 ? -1.596 9.618 -11.926 1.00 90.31 202 VAL A C 1
ATOM 1576 O O . VAL A 1 202 ? -0.834 8.660 -11.800 1.00 90.31 202 VAL A O 1
ATOM 1579 N N . VAL A 1 203 ? -2.755 9.718 -11.288 1.00 90.00 203 VAL A N 1
ATOM 1580 C CA . VAL A 1 203 ? -3.271 8.653 -10.436 1.00 90.00 203 VAL A CA 1
ATOM 1581 C C . VAL A 1 203 ? -4.273 7.815 -11.216 1.00 90.00 203 VAL A C 1
ATOM 1583 O O . VAL A 1 203 ? -5.162 8.357 -11.873 1.00 90.00 203 VAL A O 1
ATOM 1586 N N . ILE A 1 204 ? -4.125 6.498 -11.129 1.00 88.38 204 ILE A N 1
ATOM 1587 C CA . ILE A 1 204 ? -5.062 5.518 -11.675 1.00 88.38 204 ILE A CA 1
ATOM 1588 C C . ILE A 1 204 ? -5.738 4.790 -10.516 1.00 88.38 204 ILE A C 1
ATOM 1590 O O . ILE A 1 204 ? -5.055 4.359 -9.586 1.00 88.38 204 ILE A O 1
ATOM 1594 N N . PHE A 1 205 ? -7.062 4.652 -10.611 1.00 86.44 205 PHE A N 1
ATOM 1595 C CA . PHE A 1 205 ? -7.902 3.856 -9.720 1.00 86.44 205 PHE A CA 1
ATOM 1596 C C . PHE A 1 205 ? -8.779 2.922 -10.550 1.00 86.44 205 PHE A C 1
ATOM 1598 O O . PHE A 1 205 ? -9.478 3.383 -11.455 1.00 86.44 205 PHE A O 1
ATOM 1605 N N . LEU A 1 206 ? -8.749 1.634 -10.219 1.00 81.81 206 LEU A N 1
ATOM 1606 C CA . LEU A 1 206 ? -9.596 0.579 -10.775 1.00 81.81 206 LEU A CA 1
ATOM 1607 C C . LEU A 1 206 ? -10.126 -0.284 -9.643 1.00 81.81 206 LEU A C 1
ATOM 1609 O O . LEU A 1 206 ? -9.313 -0.660 -8.772 1.00 81.81 206 LEU A O 1
#